Protein AF-A0A2X1NED6-F1 (afdb_monomer_lite)

Foldseek 3Di:
DWWWKFFADQVQLETETQEIEAEAAEDEQDQCNLAVQAPLAPPNHAWYWYQKYWYFQYWYWYPNVLKTKIFGGKTKIWHGFIQGHRSHGARAFTKMKIWGQWMAILNFTWGTWIWIWGHHNFKIWTPWTKTAGPFWIKIKIKIFTNPQFGKIKMKMKTAQAFQCSCVSLLDDDDPDGATWIKIKIKIFTDHAPDQTLLGIWIWMWIAHPVRDIDIDIDDSPDDDDPPPPPPPPDDDDDDDDDDDDDDDDDDDDDDDDDDDDDDDDDDDDSSRPSNPVVVCVRGHYHDDDDDDPDPDFPDPPPGSMGIDDDDD

Sequence (312 aa):
MVRTSGNWLRDGKTLILDDAAIAGLEYTLPKNWQQLWMETTPGWLNSLQLKRFSASRNLIIDIDPDFPWQLTALDGYGANLTLVTDHKWGVWSGSANLNAAAATFNRVDVRRPSLALTANSSTVNISELSAFTEKGILEATASVSQTPQRQTHISLNGRGVPVNILQQWGWPELPLTGDGNIQLTASGDIQANVPLKPTVSGQLHAVNAAKQQVTQTMNLASFPAVKLHRRSRCGKHQSRRVRLRRTRHSINRLQRNCQRIPLRLHHQPLLTFSLRTVLQTIYFHNIAQAQCPVLRLARTSHSNRVASTCCF

Structure (mmCIF, N/CA/C/O backbone):
data_AF-A0A2X1NED6-F1
#
_entry.id   AF-A0A2X1NED6-F1
#
loop_
_atom_site.group_PDB
_atom_site.id
_atom_site.type_symbol
_atom_site.label_atom_id
_atom_site.label_alt_id
_atom_site.label_comp_id
_atom_site.label_asym_id
_atom_site.label_entity_id
_atom_site.label_seq_id
_atom_site.pdbx_PDB_ins_code
_atom_site.Cartn_x
_atom_site.Cartn_y
_atom_site.Cartn_z
_atom_site.occupancy
_atom_site.B_iso_or_equiv
_atom_site.auth_seq_id
_atom_site.auth_comp_id
_atom_site.auth_asym_id
_atom_site.auth_atom_id
_atom_site.pdbx_PDB_model_num
ATOM 1 N N . MET A 1 1 ? -2.011 -13.098 -17.755 1.00 87.00 1 MET A N 1
ATOM 2 C CA . MET A 1 1 ? -1.406 -12.427 -18.935 1.00 87.00 1 MET A CA 1
ATOM 3 C C . MET A 1 1 ? -0.451 -11.318 -18.495 1.00 87.00 1 MET A C 1
ATOM 5 O O . MET A 1 1 ? -0.798 -10.523 -17.631 1.00 87.00 1 MET A O 1
ATOM 9 N N . VAL A 1 2 ? 0.719 -11.217 -19.130 1.00 92.31 2 VAL A N 1
ATOM 10 C CA . VAL A 1 2 ? 1.637 -10.066 -19.052 1.00 92.31 2 VAL A CA 1
ATOM 11 C C . VAL A 1 2 ? 1.976 -9.617 -20.471 1.00 92.31 2 VAL A C 1
ATOM 13 O O . VAL A 1 2 ? 2.336 -10.447 -21.302 1.00 92.31 2 VAL A O 1
ATOM 16 N N . ARG A 1 3 ? 1.899 -8.315 -20.755 1.00 93.12 3 ARG A N 1
ATOM 17 C CA . ARG A 1 3 ? 2.309 -7.707 -22.030 1.00 93.12 3 ARG A CA 1
ATOM 18 C C . ARG A 1 3 ? 3.219 -6.515 -21.753 1.00 93.12 3 ARG A C 1
ATOM 20 O O . ARG A 1 3 ? 2.892 -5.676 -20.921 1.00 93.12 3 ARG A O 1
ATOM 27 N N . THR A 1 4 ? 4.342 -6.421 -22.456 1.00 94.38 4 THR A N 1
ATOM 28 C CA . THR A 1 4 ? 5.262 -5.278 -22.353 1.00 94.38 4 THR A CA 1
ATOM 29 C C . THR A 1 4 ? 5.754 -4.845 -23.727 1.00 94.38 4 THR A C 1
ATOM 31 O O . THR A 1 4 ? 5.962 -5.670 -24.618 1.00 94.38 4 THR A O 1
ATOM 34 N N . SER A 1 5 ? 5.965 -3.542 -23.896 1.00 96.06 5 SER A N 1
ATOM 35 C CA . SER A 1 5 ? 6.667 -2.963 -25.044 1.00 96.06 5 SER A CA 1
ATOM 36 C C . SER A 1 5 ? 7.531 -1.794 -24.592 1.00 96.06 5 SER A C 1
ATOM 38 O O . SER A 1 5 ? 7.093 -0.991 -23.770 1.00 96.06 5 SER A O 1
ATOM 40 N N . GLY A 1 6 ? 8.746 -1.689 -25.116 1.00 96.31 6 GLY A N 1
ATOM 41 C CA . GLY A 1 6 ? 9.710 -0.688 -24.679 1.00 96.31 6 GLY A CA 1
ATOM 42 C C . GLY A 1 6 ? 11.033 -0.742 -25.425 1.00 96.31 6 GLY A C 1
ATOM 43 O O . GLY A 1 6 ? 11.151 -1.361 -26.483 1.00 96.31 6 GLY A O 1
ATOM 44 N N . ASN A 1 7 ? 12.049 -0.117 -24.839 1.00 96.06 7 ASN A N 1
ATOM 45 C CA . ASN A 1 7 ? 13.404 -0.034 -25.364 1.00 96.06 7 ASN A CA 1
ATOM 46 C C . ASN A 1 7 ? 14.433 -0.297 -24.253 1.00 96.06 7 ASN A C 1
ATOM 48 O O . ASN A 1 7 ? 14.278 0.164 -23.121 1.00 96.06 7 ASN A O 1
ATOM 52 N N . TRP A 1 8 ? 15.498 -1.024 -24.591 1.00 96.12 8 TRP A N 1
ATOM 53 C CA . TRP A 1 8 ? 16.649 -1.249 -23.721 1.00 96.12 8 TRP A 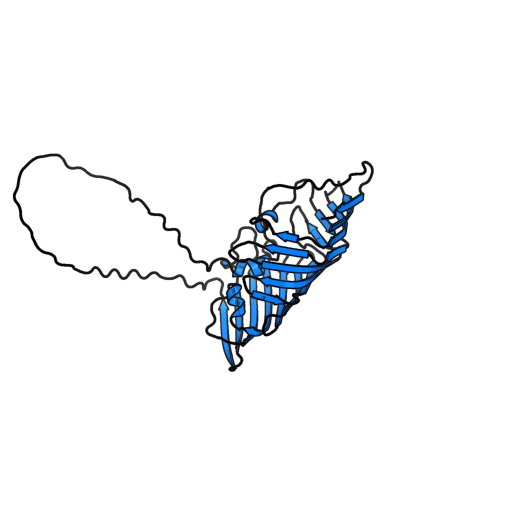CA 1
ATOM 54 C C . TRP A 1 8 ? 17.795 -0.296 -24.075 1.00 96.12 8 TRP A C 1
ATOM 56 O O . TRP A 1 8 ? 18.373 -0.384 -25.162 1.00 96.12 8 TRP A O 1
ATOM 66 N N . LEU A 1 9 ? 18.146 0.589 -23.141 1.00 95.12 9 LEU A N 1
ATOM 67 C CA . LEU A 1 9 ? 19.330 1.438 -23.223 1.00 95.12 9 LEU A CA 1
ATOM 68 C C . LEU A 1 9 ? 20.496 0.708 -22.549 1.00 95.12 9 LEU A C 1
ATOM 70 O O . LEU A 1 9 ? 20.514 0.518 -21.332 1.00 95.12 9 LEU A O 1
ATOM 74 N N . ARG A 1 10 ? 21.454 0.253 -23.364 1.00 91.94 10 ARG A N 1
ATOM 75 C CA . ARG A 1 10 ? 22.644 -0.488 -22.904 1.00 91.94 10 ARG A CA 1
ATOM 76 C C . ARG A 1 10 ? 23.522 0.417 -22.047 1.00 91.94 10 ARG A C 1
ATOM 78 O O . ARG A 1 10 ? 23.880 0.061 -20.926 1.00 91.94 10 ARG A O 1
ATOM 85 N N . ASP A 1 11 ? 23.790 1.604 -22.572 1.00 89.44 11 ASP A N 1
ATOM 86 C CA . ASP A 1 11 ? 24.476 2.682 -21.879 1.00 89.44 11 ASP A CA 1
ATOM 87 C C . ASP A 1 11 ? 23.541 3.234 -20.795 1.00 89.44 11 ASP A C 1
ATOM 89 O O . ASP A 1 11 ? 22.352 3.455 -21.030 1.00 89.44 11 ASP A O 1
ATOM 93 N N . GLY A 1 12 ? 24.044 3.349 -19.566 1.00 90.38 12 GLY A N 1
ATOM 94 C CA . GLY A 1 12 ? 23.223 3.654 -18.387 1.00 90.38 12 GLY A CA 1
ATOM 95 C C . GLY A 1 12 ? 22.376 2.489 -17.846 1.00 90.38 12 GLY A C 1
ATOM 96 O O . GLY A 1 12 ? 21.895 2.602 -16.720 1.00 90.38 12 GLY A O 1
ATOM 97 N N . LYS A 1 13 ? 22.260 1.360 -18.571 1.00 96.25 13 LYS A N 1
ATOM 98 C CA . LYS A 1 13 ? 21.533 0.134 -18.170 1.00 96.25 13 LYS A CA 1
ATOM 99 C C . LYS A 1 13 ? 20.064 0.388 -17.786 1.00 96.25 13 LYS A C 1
ATOM 101 O O . LYS A 1 13 ? 19.605 -0.030 -16.715 1.00 96.25 13 LYS A O 1
ATOM 106 N N . THR A 1 14 ? 19.330 1.066 -18.664 1.00 97.25 14 THR A N 1
ATOM 107 C CA . THR A 1 14 ? 17.957 1.525 -18.401 1.00 97.25 14 THR A CA 1
ATOM 108 C C . THR A 1 14 ? 16.938 0.807 -19.281 1.00 97.25 14 THR A C 1
ATOM 110 O O . THR A 1 14 ? 17.017 0.850 -20.510 1.00 97.25 14 THR A O 1
ATOM 113 N N . LEU A 1 15 ? 15.930 0.193 -18.656 1.00 97.69 15 LEU A N 1
ATOM 114 C CA . LEU A 1 15 ? 14.761 -0.353 -19.346 1.00 97.69 15 LEU A CA 1
ATOM 115 C C . LEU A 1 15 ? 13.639 0.689 -19.339 1.00 97.69 15 LEU A C 1
ATOM 117 O O . LEU A 1 15 ? 13.090 0.999 -18.284 1.00 97.69 15 LEU A O 1
ATOM 121 N N . ILE A 1 16 ? 13.284 1.210 -20.514 1.00 97.75 16 ILE A N 1
ATOM 122 C CA . ILE A 1 16 ? 12.155 2.134 -20.678 1.00 97.75 16 ILE A CA 1
ATOM 123 C C . ILE A 1 16 ? 11.009 1.369 -21.330 1.00 97.75 16 ILE A C 1
ATOM 125 O O . ILE A 1 16 ? 11.056 1.073 -22.521 1.00 97.75 16 ILE A O 1
ATOM 129 N N . LEU A 1 17 ? 9.977 1.043 -20.559 1.00 98.00 17 LEU A N 1
ATOM 130 C CA . LEU A 1 17 ? 8.736 0.470 -21.063 1.00 98.00 17 LEU A CA 1
ATOM 131 C C . LEU A 1 17 ? 7.799 1.600 -21.499 1.00 98.00 17 LEU A C 1
ATOM 133 O O . LEU A 1 17 ? 7.352 2.414 -20.691 1.00 98.00 17 LEU A O 1
ATOM 137 N N . ASP A 1 18 ? 7.492 1.640 -22.792 1.00 97.62 18 ASP A N 1
ATOM 138 C CA . ASP A 1 18 ? 6.439 2.490 -23.348 1.00 97.62 18 ASP A CA 1
ATOM 139 C C . ASP A 1 18 ? 5.055 2.033 -22.852 1.00 97.62 18 ASP A C 1
ATOM 141 O O . ASP A 1 18 ? 4.166 2.854 -22.636 1.00 97.62 18 ASP A O 1
ATOM 145 N N . ASP A 1 19 ? 4.898 0.726 -22.616 1.00 96.19 19 ASP A N 1
ATOM 146 C CA . ASP A 1 19 ? 3.699 0.120 -22.045 1.00 96.19 19 ASP A CA 1
ATOM 147 C C . ASP A 1 19 ? 4.041 -1.149 -21.246 1.00 96.19 19 ASP A C 1
ATOM 149 O O . ASP A 1 19 ? 4.828 -1.991 -21.697 1.00 96.19 19 ASP A O 1
ATOM 153 N N . ALA A 1 20 ? 3.419 -1.302 -20.079 1.00 97.06 20 ALA A N 1
ATOM 154 C CA . ALA A 1 20 ? 3.415 -2.528 -19.292 1.00 97.06 20 ALA A CA 1
ATOM 155 C C . ALA A 1 20 ? 1.990 -2.835 -18.807 1.00 97.06 20 ALA A C 1
ATOM 157 O O . ALA A 1 20 ? 1.354 -1.998 -18.165 1.00 97.06 20 ALA A O 1
ATOM 158 N N . ALA A 1 21 ? 1.498 -4.038 -19.096 1.00 96.56 21 ALA A N 1
ATOM 159 C CA . ALA A 1 21 ? 0.163 -4.496 -18.732 1.00 96.56 21 ALA A CA 1
ATOM 160 C C . ALA A 1 21 ? 0.218 -5.870 -18.050 1.00 96.56 21 ALA A C 1
ATOM 162 O O . ALA A 1 21 ? 0.805 -6.811 -18.590 1.00 96.56 21 ALA A O 1
ATOM 163 N N . ILE A 1 22 ? -0.414 -5.990 -16.882 1.00 95.19 22 ILE A N 1
ATOM 164 C CA . ILE A 1 22 ? -0.524 -7.231 -16.101 1.00 95.19 22 ILE A CA 1
ATOM 165 C C . ILE A 1 22 ? -2.008 -7.491 -15.830 1.00 95.19 22 ILE A C 1
ATOM 167 O O . ILE A 1 22 ? -2.654 -6.720 -15.121 1.00 95.19 22 ILE A O 1
ATOM 171 N N . ALA A 1 23 ? -2.562 -8.553 -16.410 1.00 95.81 23 ALA A N 1
ATOM 172 C CA . ALA A 1 23 ? -3.984 -8.868 -16.309 1.00 95.81 23 ALA A CA 1
ATOM 173 C C . ALA A 1 23 ? -4.203 -10.335 -15.934 1.00 95.81 23 ALA A C 1
ATOM 175 O O . ALA A 1 23 ? -3.657 -11.222 -16.598 1.00 95.81 23 ALA A O 1
ATOM 176 N N . GLY A 1 24 ? -5.000 -10.594 -14.895 1.00 94.81 24 GLY A N 1
ATOM 177 C CA . GLY A 1 24 ? -5.225 -11.949 -14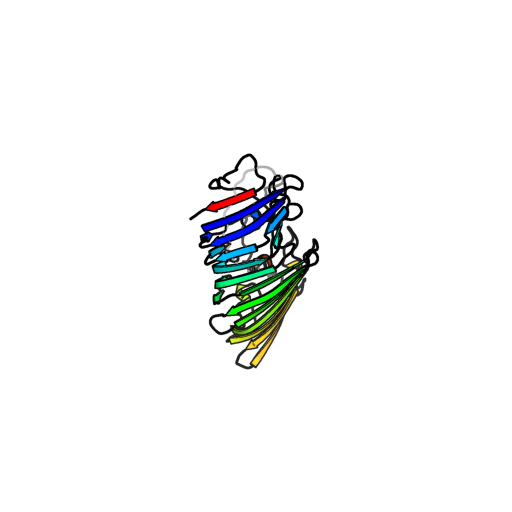.381 1.00 94.81 24 GLY A CA 1
ATOM 178 C C . GLY A 1 24 ? -3.925 -12.631 -13.939 1.00 94.81 24 GLY A C 1
ATOM 179 O O . GLY A 1 24 ? -3.652 -13.762 -14.331 1.00 94.81 24 GLY A O 1
ATOM 180 N N . LEU A 1 25 ? -3.063 -11.911 -13.218 1.00 94.88 25 LEU A N 1
ATOM 181 C CA . LEU A 1 25 ? -1.981 -12.511 -12.441 1.00 94.88 25 LEU A CA 1
ATOM 182 C C . LEU A 1 25 ? -2.549 -12.961 -11.094 1.00 94.88 25 LEU A C 1
ATOM 184 O O . LEU A 1 25 ? -3.045 -12.128 -10.338 1.00 94.88 25 LEU A O 1
ATOM 188 N N . GLU A 1 26 ? -2.408 -14.243 -10.775 1.00 96.12 26 GLU A N 1
ATOM 189 C CA . GLU A 1 26 ? -2.550 -14.756 -9.412 1.00 96.12 26 GLU A CA 1
ATOM 190 C C . GLU A 1 26 ? -1.145 -14.988 -8.847 1.00 96.12 26 GLU A C 1
ATOM 192 O O . GLU A 1 26 ? -0.345 -15.714 -9.441 1.00 96.12 26 GLU A O 1
ATOM 197 N N . TYR A 1 27 ? -0.800 -14.316 -7.747 1.00 94.12 27 TYR A N 1
ATOM 198 C CA . TYR A 1 27 ? 0.549 -14.356 -7.189 1.00 94.12 27 TYR A CA 1
ATOM 199 C C . TYR A 1 27 ? 0.557 -14.307 -5.661 1.00 94.12 27 TYR A C 1
ATOM 201 O O . TYR A 1 27 ? 0.371 -13.259 -5.038 1.00 94.12 27 TYR A O 1
ATOM 209 N N . THR A 1 28 ? 0.851 -15.458 -5.061 1.00 95.50 28 THR A N 1
ATOM 210 C CA . THR A 1 28 ? 1.297 -15.531 -3.670 1.00 95.50 28 THR A CA 1
ATOM 211 C C . THR A 1 28 ? 2.749 -15.079 -3.603 1.00 95.50 28 THR A C 1
ATOM 213 O O . THR A 1 28 ? 3.632 -15.687 -4.213 1.00 95.50 28 THR A O 1
ATOM 216 N N . LEU A 1 29 ? 2.998 -14.009 -2.857 1.00 93.75 29 LEU A N 1
ATOM 217 C CA . LEU A 1 29 ? 4.329 -13.483 -2.609 1.00 93.75 29 LEU A CA 1
ATOM 218 C C . LEU A 1 29 ? 5.174 -14.539 -1.870 1.00 93.75 29 LEU A C 1
ATOM 220 O O . LEU A 1 29 ? 4.688 -15.166 -0.923 1.00 93.75 29 LEU A O 1
ATOM 224 N N . PRO A 1 30 ? 6.444 -14.758 -2.259 1.00 91.12 30 PRO A N 1
ATOM 225 C CA . PRO A 1 30 ? 7.325 -15.642 -1.505 1.00 91.12 30 PRO A CA 1
ATOM 226 C C . PRO A 1 30 ? 7.527 -15.084 -0.092 1.00 91.12 30 PRO A C 1
ATOM 228 O O . PRO A 1 30 ? 7.554 -13.872 0.104 1.00 91.12 30 PRO A O 1
ATOM 231 N N . LYS A 1 31 ? 7.735 -15.953 0.906 1.00 88.31 31 LYS A N 1
ATOM 232 C CA . LYS A 1 31 ? 7.882 -15.541 2.319 1.00 88.31 31 LYS A CA 1
ATOM 233 C C . LYS A 1 31 ? 8.973 -14.480 2.551 1.00 88.31 31 LYS A C 1
ATOM 235 O O . LYS A 1 31 ? 8.926 -13.748 3.532 1.00 88.31 31 LYS A O 1
ATOM 240 N N . ASN A 1 32 ? 9.957 -14.395 1.659 1.00 85.81 32 ASN A N 1
ATOM 241 C CA . ASN A 1 32 ? 11.018 -13.400 1.687 1.00 85.81 32 ASN A CA 1
ATOM 242 C C . ASN A 1 32 ? 10.812 -12.257 0.667 1.00 85.81 32 ASN A C 1
ATOM 244 O O . ASN A 1 32 ? 11.783 -11.617 0.290 1.00 85.81 32 ASN A O 1
ATOM 248 N N . TRP A 1 33 ? 9.594 -11.949 0.206 1.00 83.69 33 TRP A N 1
ATOM 249 C CA . TRP A 1 33 ? 9.374 -10.872 -0.777 1.00 83.69 33 TRP A CA 1
ATOM 250 C C . TRP A 1 33 ? 9.838 -9.499 -0.267 1.00 83.69 33 TRP A C 1
ATOM 252 O O . TRP A 1 33 ? 10.465 -8.758 -1.019 1.00 83.69 33 TRP A O 1
ATOM 262 N N . GLN A 1 34 ? 9.619 -9.206 1.022 1.00 78.50 34 GLN A N 1
ATOM 263 C CA . GLN A 1 34 ? 10.148 -8.013 1.696 1.00 78.50 34 GLN A CA 1
ATOM 264 C C . GLN A 1 34 ? 11.683 -7.993 1.596 1.00 78.50 34 GLN A C 1
ATOM 266 O O . GLN A 1 34 ? 12.297 -6.960 1.340 1.00 78.50 34 GLN A O 1
ATOM 271 N N . GLN A 1 35 ? 12.339 -9.152 1.716 1.00 79.81 35 GLN A N 1
ATOM 272 C CA . GLN A 1 35 ? 13.761 -9.251 1.406 1.00 79.81 35 GLN A CA 1
ATOM 273 C C . GLN A 1 35 ? 14.033 -8.970 -0.086 1.00 79.81 35 GLN A C 1
ATOM 275 O O . GLN A 1 35 ? 14.797 -8.055 -0.378 1.00 79.81 35 GLN A O 1
ATOM 280 N N . LEU A 1 36 ? 13.372 -9.634 -1.034 1.00 81.75 36 LEU A N 1
ATOM 281 C CA . LEU A 1 36 ? 13.670 -9.521 -2.477 1.00 81.75 36 LEU A CA 1
ATOM 282 C C . LEU A 1 36 ? 13.638 -8.084 -3.068 1.00 81.75 36 LEU A C 1
ATOM 284 O O . LEU A 1 36 ? 14.049 -7.871 -4.209 1.00 81.75 36 LEU A O 1
ATOM 288 N N . TRP A 1 37 ? 13.169 -7.078 -2.317 1.00 77.00 37 TRP A N 1
ATOM 289 C CA . TRP A 1 37 ? 13.152 -5.671 -2.727 1.00 77.00 37 TRP A CA 1
ATOM 290 C C . TRP A 1 37 ? 14.410 -4.831 -2.335 1.00 77.00 37 TRP A C 1
ATOM 292 O O . TRP A 1 37 ? 14.503 -3.724 -2.859 1.00 77.00 37 TRP A O 1
ATOM 302 N N . MET A 1 38 ? 15.405 -5.285 -1.524 1.00 75.69 38 MET A N 1
ATOM 303 C CA . MET A 1 38 ? 16.813 -4.728 -1.538 1.00 75.69 38 MET A CA 1
ATOM 304 C C . MET A 1 38 ? 17.791 -5.715 -2.141 1.00 75.69 38 MET A C 1
ATOM 306 O O . MET A 1 38 ? 18.959 -5.831 -1.755 1.00 75.69 38 MET A O 1
ATOM 310 N N . GLU A 1 39 ? 17.343 -6.344 -3.197 1.00 82.94 39 GLU A N 1
ATOM 311 C CA . GLU A 1 39 ? 18.235 -6.438 -4.309 1.00 82.94 39 GLU A CA 1
ATOM 312 C C . GLU A 1 39 ? 18.448 -4.995 -4.774 1.00 82.94 39 GLU A C 1
ATOM 314 O O . GLU A 1 39 ? 17.558 -4.360 -5.342 1.00 82.94 39 GLU A O 1
ATOM 319 N N . THR A 1 40 ? 19.664 -4.488 -4.547 1.00 89.19 40 THR A N 1
ATOM 320 C CA . THR A 1 40 ? 20.318 -3.744 -5.621 1.00 89.19 40 THR A CA 1
ATOM 321 C C . THR A 1 40 ? 20.119 -4.582 -6.878 1.00 89.19 40 THR A C 1
ATOM 323 O O . THR A 1 40 ? 20.612 -5.714 -6.933 1.00 89.19 40 THR A O 1
ATOM 326 N N . THR A 1 41 ? 19.314 -4.096 -7.820 1.00 90.69 41 THR A N 1
ATOM 327 C CA . THR A 1 41 ? 18.877 -4.865 -8.981 1.00 90.69 41 THR A CA 1
ATOM 328 C C . THR A 1 41 ? 20.084 -5.473 -9.684 1.00 90.69 41 THR A C 1
ATOM 330 O O . THR A 1 41 ? 21.138 -4.824 -9.736 1.00 90.69 41 THR A O 1
ATOM 333 N N . PRO A 1 42 ? 19.965 -6.712 -10.209 1.00 92.06 42 PRO A N 1
ATOM 334 C CA . PRO A 1 42 ? 21.090 -7.436 -10.790 1.00 92.06 42 PRO A CA 1
ATOM 335 C C . PRO A 1 42 ? 21.909 -6.546 -11.720 1.00 92.06 42 PRO A C 1
ATOM 337 O O . PRO A 1 42 ? 21.329 -5.750 -12.451 1.00 92.06 42 PRO A O 1
ATOM 340 N N . GLY A 1 43 ? 23.238 -6.690 -11.732 1.00 92.12 43 GLY A N 1
ATOM 341 C CA . GLY A 1 43 ? 24.171 -5.731 -12.349 1.00 92.12 43 GLY A CA 1
ATOM 342 C C . GLY A 1 43 ? 23.982 -5.411 -13.845 1.00 92.12 43 GLY A C 1
ATOM 343 O O . GLY A 1 43 ? 24.730 -4.590 -14.379 1.00 92.12 43 GLY A O 1
ATOM 344 N N . TRP A 1 44 ? 23.007 -6.027 -14.521 1.00 92.62 44 TRP A N 1
ATOM 345 C CA . TRP A 1 44 ? 22.525 -5.655 -15.850 1.00 92.62 44 TRP A CA 1
ATOM 346 C C . TRP A 1 44 ? 21.450 -4.552 -15.854 1.00 92.62 44 TRP A C 1
ATOM 348 O O . TRP A 1 44 ? 21.352 -3.891 -16.876 1.00 92.62 44 TRP A O 1
ATOM 358 N N . LEU A 1 45 ? 20.698 -4.317 -14.768 1.00 95.38 45 LEU A N 1
ATOM 359 C CA . LEU A 1 45 ? 19.621 -3.319 -14.640 1.00 95.38 45 LEU A CA 1
ATOM 360 C C . LEU A 1 45 ? 19.990 -2.243 -13.614 1.00 95.38 45 LEU A C 1
ATOM 362 O O . LEU A 1 45 ? 20.117 -2.562 -12.436 1.00 95.38 45 LEU A O 1
ATOM 366 N N . ASN A 1 46 ? 20.092 -0.985 -14.042 1.00 96.25 46 ASN A N 1
ATOM 367 C CA . ASN A 1 46 ? 20.327 0.174 -13.171 1.00 96.25 46 ASN A CA 1
ATOM 368 C C . ASN A 1 46 ? 19.066 1.035 -12.977 1.00 96.25 46 ASN A C 1
ATOM 370 O O . ASN A 1 46 ? 18.850 1.565 -11.889 1.00 96.25 46 ASN A O 1
ATOM 374 N N . SER A 1 47 ? 18.224 1.164 -14.011 1.00 97.00 47 SER A N 1
ATOM 375 C CA . SER A 1 47 ? 16.962 1.909 -13.927 1.00 97.00 47 SER A CA 1
ATOM 376 C C . SER A 1 47 ? 15.833 1.271 -14.744 1.00 97.00 47 SER A C 1
ATOM 378 O O . SER A 1 47 ? 16.065 0.620 -15.765 1.00 97.00 47 SER A O 1
ATOM 380 N N . LEU A 1 48 ? 14.598 1.460 -14.277 1.00 97.31 48 LEU A N 1
ATOM 381 C CA . LEU A 1 48 ? 13.364 0.962 -14.880 1.00 97.31 48 LEU A CA 1
ATOM 382 C C . LEU A 1 48 ? 12.325 2.083 -14.887 1.00 97.31 48 LEU A C 1
ATOM 384 O O . LEU A 1 48 ? 11.948 2.584 -13.827 1.00 97.31 48 LEU A O 1
ATOM 388 N N . GLN A 1 49 ? 11.847 2.439 -16.076 1.00 98.12 49 GLN A N 1
ATOM 389 C CA . GLN A 1 49 ? 10.866 3.500 -16.305 1.00 98.12 49 GLN A CA 1
ATOM 390 C C . GLN A 1 49 ? 9.668 2.943 -17.080 1.00 98.12 49 GLN A C 1
ATOM 392 O O . GLN A 1 49 ? 9.850 2.193 -18.037 1.00 98.12 49 GLN A O 1
ATOM 397 N N . LEU A 1 50 ? 8.448 3.294 -16.679 1.00 98.00 50 LEU A N 1
ATOM 398 C CA . LEU A 1 50 ? 7.192 2.885 -17.308 1.00 98.00 50 LEU A CA 1
ATOM 399 C C . LEU A 1 50 ? 6.407 4.145 -17.693 1.00 98.00 50 LEU A C 1
ATOM 401 O O . LEU A 1 50 ? 5.868 4.830 -16.823 1.00 98.00 50 LEU A O 1
ATOM 405 N N . LYS A 1 51 ? 6.301 4.448 -18.992 1.00 98.31 51 LYS A N 1
ATOM 406 C CA . LYS A 1 51 ? 5.481 5.576 -19.478 1.00 98.31 51 LYS A CA 1
ATOM 407 C C . LYS A 1 51 ? 4.002 5.341 -19.187 1.00 98.31 51 LYS A C 1
ATOM 409 O O . LYS A 1 51 ? 3.331 6.244 -18.692 1.00 98.31 51 LYS A O 1
ATOM 414 N N . ARG A 1 52 ? 3.526 4.115 -19.432 1.00 98.38 52 ARG A N 1
ATOM 415 C CA . ARG A 1 52 ? 2.186 3.645 -19.070 1.00 98.38 52 ARG A CA 1
ATOM 416 C C . ARG A 1 52 ? 2.253 2.277 -18.395 1.00 98.38 52 ARG A C 1
ATOM 418 O O . ARG A 1 52 ? 2.821 1.332 -18.941 1.00 98.38 52 ARG A O 1
ATOM 425 N N . PHE A 1 53 ? 1.632 2.177 -17.228 1.00 98.00 53 PHE A N 1
ATOM 426 C CA . PHE A 1 53 ? 1.376 0.938 -16.503 1.00 98.00 53 PHE A CA 1
ATOM 427 C C . PHE A 1 53 ? -0.128 0.659 -16.470 1.00 98.00 53 PHE A C 1
ATOM 429 O O . PHE A 1 53 ? -0.932 1.582 -16.339 1.00 98.00 53 PHE A O 1
ATOM 436 N N . SER A 1 54 ? -0.504 -0.613 -16.548 1.00 98.00 54 SER A N 1
ATOM 437 C CA . SER A 1 54 ? -1.864 -1.079 -16.296 1.00 98.00 54 SER A CA 1
ATOM 438 C C . SER A 1 54 ? -1.860 -2.420 -15.563 1.00 98.00 54 SER A C 1
ATOM 440 O O . SER A 1 54 ? -1.099 -3.333 -15.888 1.00 98.00 54 SER A O 1
ATOM 442 N N . ALA A 1 55 ? -2.742 -2.533 -14.582 1.00 97.38 55 ALA A N 1
ATOM 443 C CA . ALA A 1 55 ? -3.076 -3.756 -13.877 1.00 97.38 55 ALA A CA 1
ATOM 444 C C . ALA A 1 55 ? -4.573 -4.026 -14.081 1.00 97.38 55 ALA A C 1
ATOM 446 O O . ALA A 1 55 ? -5.364 -3.085 -14.024 1.00 97.38 55 ALA A O 1
ATOM 447 N N . SER A 1 56 ? -4.986 -5.277 -14.300 1.00 97.94 56 SER A N 1
ATOM 448 C CA . SER A 1 56 ? -6.404 -5.631 -14.198 1.00 97.94 56 SER A CA 1
ATOM 449 C C . SER A 1 56 ? -6.680 -6.998 -13.576 1.00 97.94 56 SER A C 1
ATOM 451 O O . SER A 1 56 ? -6.050 -7.993 -13.933 1.00 97.94 56 SER A O 1
ATOM 453 N N . ARG A 1 57 ? -7.670 -7.049 -12.675 1.00 97.44 57 ARG A N 1
ATOM 454 C CA . ARG A 1 57 ? -8.223 -8.275 -12.069 1.00 97.44 57 ARG A CA 1
ATOM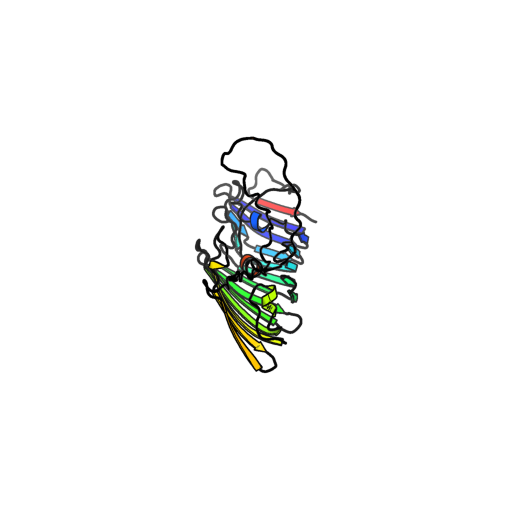 455 C C . ARG A 1 57 ? -7.167 -9.224 -11.487 1.00 97.44 57 ARG A C 1
ATOM 457 O O . ARG A 1 57 ? -7.297 -10.438 -11.601 1.00 97.44 57 ARG A O 1
ATOM 464 N N . ASN A 1 58 ? -6.116 -8.683 -10.878 1.00 97.31 58 ASN A N 1
ATOM 465 C CA . ASN A 1 58 ? -5.046 -9.494 -10.300 1.00 97.31 58 ASN A CA 1
ATOM 466 C C . ASN A 1 58 ? -5.395 -9.951 -8.873 1.00 97.31 58 ASN A C 1
ATOM 468 O O . ASN A 1 58 ? -6.162 -9.291 -8.171 1.00 97.31 58 ASN A O 1
ATOM 472 N N . LEU A 1 59 ? -4.813 -11.058 -8.429 1.00 97.75 59 LEU A N 1
ATOM 473 C CA . LEU A 1 59 ? -4.862 -11.544 -7.054 1.00 97.75 59 LEU A CA 1
ATOM 474 C C . LEU A 1 59 ? -3.436 -11.528 -6.502 1.00 97.75 59 LEU A C 1
ATOM 476 O O . LEU A 1 59 ? -2.568 -12.218 -7.029 1.00 97.75 59 LEU A O 1
ATOM 480 N N . ILE A 1 60 ? -3.190 -10.736 -5.458 1.00 97.12 60 ILE A N 1
ATOM 481 C CA . ILE A 1 60 ? -1.889 -10.687 -4.774 1.00 97.12 60 ILE A CA 1
ATOM 482 C C . ILE A 1 60 ? -2.103 -11.064 -3.312 1.00 97.12 60 ILE A C 1
ATOM 484 O O . ILE A 1 60 ? -2.994 -10.509 -2.668 1.00 97.12 60 ILE A O 1
ATOM 488 N N . ILE A 1 61 ? -1.305 -12.003 -2.804 1.00 96.81 61 ILE A N 1
ATOM 489 C CA . ILE A 1 61 ? -1.421 -12.543 -1.443 1.00 96.81 61 ILE A CA 1
ATOM 490 C C . ILE A 1 61 ? -0.059 -12.477 -0.754 1.00 96.81 61 ILE A C 1
ATOM 492 O O . ILE A 1 61 ? 0.921 -12.995 -1.284 1.00 96.81 61 ILE A O 1
ATOM 496 N N . ASP A 1 62 ? -0.005 -11.905 0.444 1.00 94.81 62 ASP A N 1
ATOM 497 C CA . ASP A 1 62 ? 1.107 -12.041 1.381 1.00 94.81 62 ASP A CA 1
ATOM 498 C C . ASP A 1 62 ? 0.764 -13.063 2.467 1.00 94.81 62 ASP A C 1
ATOM 500 O O . ASP A 1 62 ? -0.323 -13.056 3.050 1.00 94.81 62 ASP A O 1
ATOM 504 N N . ILE A 1 63 ? 1.726 -13.940 2.734 1.00 91.00 63 ILE A N 1
ATOM 505 C CA . ILE A 1 63 ? 1.630 -15.064 3.668 1.00 91.00 63 ILE A CA 1
ATOM 506 C C . ILE A 1 63 ? 2.554 -14.893 4.883 1.00 91.00 63 ILE A C 1
ATOM 508 O O . ILE A 1 63 ? 2.804 -15.860 5.607 1.00 91.00 63 ILE A O 1
ATOM 512 N N . ASP A 1 64 ? 3.074 -13.682 5.116 1.00 90.00 64 ASP A N 1
ATOM 513 C CA . ASP A 1 64 ? 3.705 -13.309 6.384 1.00 90.00 64 ASP A CA 1
ATOM 514 C C . ASP A 1 64 ? 2.721 -13.565 7.552 1.00 90.00 64 ASP A C 1
ATOM 516 O O . ASP A 1 64 ? 1.655 -12.949 7.606 1.00 90.00 64 ASP A O 1
ATOM 520 N N . PRO A 1 65 ? 3.015 -14.486 8.491 1.00 89.44 65 PRO A N 1
ATOM 521 C CA . PRO A 1 65 ? 2.081 -14.838 9.559 1.00 89.44 65 PRO A CA 1
ATOM 522 C C . PRO A 1 65 ? 1.876 -13.716 10.588 1.00 89.44 65 PRO A C 1
ATOM 524 O O . PRO A 1 65 ? 0.861 -13.737 11.292 1.00 89.44 65 PRO A O 1
ATOM 527 N N . ASP A 1 66 ? 2.802 -12.754 10.682 1.00 87.62 66 ASP A N 1
ATOM 528 C CA . ASP A 1 66 ? 2.702 -11.632 11.621 1.00 87.62 66 ASP A CA 1
ATOM 529 C C . ASP A 1 66 ? 1.771 -10.523 11.089 1.00 87.62 66 ASP A C 1
ATOM 531 O O . ASP A 1 66 ? 1.137 -9.814 11.879 1.00 87.62 66 ASP A O 1
ATOM 535 N N . PHE A 1 67 ? 1.643 -10.400 9.761 1.00 89.19 67 PHE A N 1
ATOM 536 C CA . PHE A 1 67 ? 0.674 -9.531 9.087 1.00 89.19 67 PHE A CA 1
ATOM 537 C C . PHE A 1 67 ? 0.337 -10.065 7.675 1.00 89.19 67 PHE A C 1
ATOM 539 O O . PHE A 1 67 ? 0.902 -9.598 6.685 1.00 89.19 67 PHE A O 1
ATOM 546 N N . PRO A 1 68 ? -0.592 -11.028 7.546 1.00 93.19 68 PRO A N 1
ATOM 547 C CA . PRO A 1 68 ? -1.014 -11.522 6.240 1.00 93.19 68 PRO A CA 1
ATOM 548 C C . PRO A 1 68 ? -1.948 -10.511 5.571 1.00 93.19 68 PRO A C 1
ATOM 550 O O . PRO A 1 68 ? -2.774 -9.881 6.244 1.00 93.19 68 PRO A O 1
ATOM 553 N N . TRP A 1 69 ? -1.869 -10.373 4.249 1.00 96.50 69 TRP A N 1
ATOM 554 C CA . TRP A 1 69 ? -2.796 -9.530 3.491 1.00 96.50 69 TRP A CA 1
ATOM 555 C C . TRP A 1 69 ? -3.106 -10.091 2.104 1.00 96.50 69 TRP A C 1
ATOM 557 O O . TRP A 1 69 ? -2.356 -10.885 1.550 1.00 96.50 69 TRP A O 1
ATOM 567 N N . GLN A 1 70 ? -4.235 -9.677 1.536 1.00 97.75 70 GLN A N 1
ATOM 568 C CA . GLN A 1 70 ? -4.674 -10.086 0.204 1.00 97.75 70 GLN A CA 1
ATOM 569 C C . GLN A 1 70 ? -5.346 -8.916 -0.517 1.00 97.75 70 GLN A C 1
ATOM 571 O O . GLN A 1 70 ? -6.153 -8.210 0.081 1.00 97.75 70 GLN A O 1
ATOM 576 N N . LEU A 1 71 ? -5.056 -8.747 -1.808 1.00 98.19 71 LEU A N 1
ATOM 577 C CA . LEU A 1 71 ? -5.740 -7.837 -2.730 1.00 98.19 71 LEU A CA 1
ATOM 578 C C . LEU A 1 71 ? -6.434 -8.675 -3.811 1.00 98.19 71 LEU A C 1
ATOM 580 O O . LEU A 1 71 ? -5.762 -9.363 -4.578 1.00 98.19 71 LEU A O 1
ATOM 584 N N . THR A 1 72 ? -7.767 -8.622 -3.875 1.00 98.31 72 THR A N 1
ATOM 585 C CA . THR A 1 72 ? -8.590 -9.465 -4.759 1.00 98.31 72 THR A CA 1
ATOM 586 C C . THR A 1 72 ? -9.207 -8.645 -5.889 1.00 98.31 72 THR A C 1
ATOM 588 O O . THR A 1 72 ? -9.932 -7.679 -5.639 1.00 98.31 72 THR A O 1
ATOM 591 N N . ALA A 1 73 ? -8.953 -9.064 -7.133 1.00 98.12 73 ALA A N 1
ATOM 592 C CA . ALA A 1 73 ? -9.277 -8.318 -8.349 1.00 98.12 73 ALA A CA 1
ATOM 593 C C . ALA A 1 73 ? -8.707 -6.886 -8.316 1.00 98.12 73 ALA A C 1
ATOM 595 O O . ALA A 1 73 ? -9.434 -5.906 -8.434 1.00 98.12 73 ALA A O 1
ATOM 596 N N . LEU A 1 74 ? -7.390 -6.796 -8.120 1.00 98.31 74 LEU A N 1
ATOM 597 C CA . LEU A 1 74 ? -6.598 -5.574 -8.180 1.00 98.31 74 LEU A CA 1
ATOM 598 C C . LEU A 1 74 ? -6.459 -5.090 -9.633 1.00 98.31 74 LEU A C 1
ATOM 600 O O . LEU A 1 74 ? -5.728 -5.677 -10.443 1.00 98.31 74 LEU A O 1
ATOM 604 N N . ASP A 1 75 ? -7.155 -3.999 -9.925 1.00 98.31 75 ASP A N 1
ATOM 605 C CA . ASP A 1 75 ? -7.005 -3.152 -11.100 1.00 98.31 75 ASP A CA 1
ATOM 606 C C . ASP A 1 75 ? -6.092 -1.948 -10.782 1.00 98.31 75 ASP A C 1
ATOM 608 O O . ASP A 1 75 ? -5.895 -1.558 -9.627 1.00 98.31 75 ASP A O 1
ATOM 612 N N . GLY A 1 76 ? -5.519 -1.322 -11.808 1.00 97.44 76 GLY A N 1
ATOM 613 C CA . GLY A 1 76 ? -4.683 -0.142 -11.618 1.00 97.44 76 GLY A CA 1
ATOM 614 C C . GLY A 1 76 ? -4.169 0.489 -12.905 1.00 97.44 76 GLY A C 1
ATOM 615 O O . GLY A 1 76 ? -4.127 -0.134 -13.964 1.00 97.44 76 GLY A O 1
ATOM 616 N N . TYR A 1 77 ? -3.743 1.740 -12.796 1.00 98.31 77 TYR A N 1
ATOM 617 C CA . TYR A 1 77 ? -3.152 2.530 -13.870 1.00 98.31 77 TYR A CA 1
ATOM 618 C C . TYR A 1 77 ? -1.972 3.332 -13.324 1.00 98.31 77 TYR A C 1
ATOM 620 O O . TYR A 1 77 ? -2.030 3.820 -12.198 1.00 98.31 77 TYR A O 1
ATOM 628 N N . GLY A 1 78 ? -0.919 3.511 -14.119 1.00 98.06 78 GLY A N 1
ATOM 629 C CA . GLY A 1 78 ? 0.201 4.376 -13.758 1.00 98.06 78 GLY A CA 1
ATOM 630 C C . GLY A 1 78 ? 0.801 5.105 -14.952 1.00 98.06 78 GLY A C 1
ATOM 631 O O . GLY A 1 78 ? 0.761 4.606 -16.077 1.00 98.06 78 GLY A O 1
ATOM 632 N N . ALA A 1 79 ? 1.365 6.283 -14.699 1.00 98.50 79 ALA A N 1
ATOM 633 C CA . ALA A 1 79 ? 1.952 7.151 -15.712 1.00 98.50 79 ALA A CA 1
ATOM 634 C C . ALA A 1 79 ? 3.340 7.648 -15.287 1.00 98.50 79 ALA A C 1
ATOM 636 O O . ALA A 1 79 ? 3.527 8.115 -14.162 1.00 98.50 79 ALA A O 1
ATOM 637 N N . ASN A 1 80 ? 4.303 7.580 -16.212 1.00 98.25 80 ASN A N 1
ATOM 638 C CA . ASN A 1 80 ? 5.679 8.076 -16.054 1.00 98.25 80 ASN A CA 1
ATOM 639 C C . ASN A 1 80 ? 6.375 7.608 -14.755 1.00 98.25 80 ASN A C 1
ATOM 641 O O . ASN A 1 80 ? 7.096 8.365 -14.096 1.00 98.25 80 ASN A O 1
ATOM 645 N N . LEU A 1 81 ? 6.132 6.348 -14.383 1.00 98.06 81 LEU A N 1
ATOM 646 C CA . LEU A 1 81 ? 6.653 5.728 -13.170 1.00 98.06 81 LEU A CA 1
ATOM 647 C C . LEU A 1 81 ? 8.130 5.369 -13.337 1.00 98.06 81 LEU A C 1
ATOM 649 O O . LEU A 1 81 ? 8.466 4.551 -14.192 1.00 98.06 81 LEU A O 1
ATOM 653 N N . THR A 1 82 ? 9.003 5.893 -12.478 1.00 97.69 82 THR A N 1
ATOM 654 C CA . THR A 1 82 ? 10.368 5.358 -12.329 1.00 97.69 82 THR A CA 1
ATOM 655 C C . THR A 1 82 ? 10.372 4.402 -11.146 1.00 97.69 82 THR A C 1
ATOM 657 O O . THR A 1 82 ? 10.205 4.844 -10.012 1.00 97.69 82 THR A O 1
ATOM 660 N N . LEU A 1 83 ? 10.528 3.102 -11.417 1.00 95.81 83 LEU A N 1
ATOM 661 C CA . LEU A 1 83 ? 10.443 2.023 -10.422 1.00 95.81 83 LEU A CA 1
ATOM 662 C C . LEU A 1 83 ? 11.812 1.536 -9.918 1.00 95.81 83 LEU A C 1
ATOM 664 O O . LEU A 1 83 ? 11.884 0.884 -8.875 1.00 95.81 83 LEU A O 1
ATOM 668 N N . VAL A 1 84 ? 12.893 1.846 -10.644 1.00 95.50 84 VAL A N 1
ATOM 669 C CA . VAL A 1 84 ? 14.281 1.590 -10.225 1.00 95.50 84 VAL A CA 1
ATOM 670 C C . VAL A 1 84 ? 15.161 2.787 -10.595 1.00 95.50 84 VAL A C 1
ATOM 672 O O . VAL A 1 84 ? 15.087 3.268 -11.728 1.00 95.50 84 VAL A O 1
ATOM 675 N N . THR A 1 85 ? 16.014 3.213 -9.661 1.00 93.19 85 THR A N 1
ATOM 676 C CA . THR A 1 85 ? 17.038 4.265 -9.818 1.00 93.19 85 THR A CA 1
ATOM 677 C C . THR A 1 85 ? 18.272 3.865 -9.011 1.00 93.19 85 THR A C 1
ATOM 679 O O . THR A 1 85 ? 18.122 3.400 -7.882 1.00 93.19 85 THR A O 1
ATOM 682 N N . ASP A 1 86 ? 19.480 4.027 -9.556 1.00 94.00 86 ASP A N 1
ATOM 683 C CA . ASP A 1 86 ? 20.755 3.633 -8.925 1.00 94.00 86 ASP A CA 1
ATOM 684 C C . ASP A 1 86 ? 20.726 2.208 -8.350 1.00 94.00 86 ASP A C 1
ATOM 686 O O . ASP A 1 86 ? 21.057 1.969 -7.183 1.00 94.00 86 ASP A O 1
ATOM 690 N N . HIS A 1 87 ? 20.246 1.268 -9.169 1.00 93.19 87 HIS A N 1
ATOM 691 C CA . HIS A 1 87 ? 19.958 -0.124 -8.816 1.00 93.19 87 HIS A CA 1
ATOM 692 C C . HIS A 1 87 ? 18.906 -0.340 -7.700 1.00 93.19 87 HIS A C 1
ATOM 694 O O . HIS A 1 87 ? 18.685 -1.473 -7.289 1.00 93.19 87 HIS A O 1
ATOM 700 N N . LYS A 1 88 ? 18.225 0.682 -7.170 1.00 90.56 88 LYS A N 1
ATOM 701 C CA . LYS A 1 88 ? 17.291 0.540 -6.033 1.00 90.56 88 LYS A CA 1
ATOM 702 C C . LYS A 1 88 ? 15.836 0.599 -6.482 1.00 90.56 88 LYS A C 1
ATOM 704 O O . LYS A 1 88 ? 15.417 1.575 -7.107 1.00 90.56 88 LYS A O 1
ATOM 709 N N . TRP A 1 89 ? 15.041 -0.390 -6.076 1.00 90.19 89 TRP A N 1
ATOM 710 C CA . TRP A 1 89 ? 13.581 -0.329 -6.165 1.00 90.19 89 TRP A CA 1
ATOM 711 C C . TRP A 1 89 ? 13.018 0.854 -5.354 1.00 90.19 89 TRP A C 1
ATOM 713 O O . TRP A 1 89 ? 13.437 1.096 -4.221 1.00 90.19 89 TRP A O 1
ATOM 723 N N . GLY A 1 90 ? 12.071 1.587 -5.940 1.00 89.69 90 GLY A N 1
ATOM 724 C CA . GLY A 1 90 ? 11.415 2.762 -5.350 1.00 89.69 90 GLY A CA 1
ATOM 725 C C . GLY A 1 90 ? 10.408 3.365 -6.331 1.00 89.69 90 GLY A C 1
ATOM 726 O O . GLY A 1 90 ? 10.669 3.326 -7.527 1.00 89.69 90 GLY A O 1
ATOM 727 N N . VAL A 1 91 ? 9.290 3.951 -5.880 1.00 92.12 91 VAL A N 1
ATOM 728 C CA . VAL A 1 91 ? 8.495 4.843 -6.750 1.00 92.12 91 VAL A CA 1
ATOM 729 C C . VAL A 1 91 ? 9.184 6.203 -6.720 1.00 92.12 91 VAL A C 1
ATOM 731 O O . VAL A 1 91 ? 8.844 7.067 -5.917 1.00 92.12 91 VAL A O 1
ATOM 734 N N . TRP A 1 92 ? 10.213 6.362 -7.549 1.00 94.31 92 TRP A N 1
ATOM 735 C CA . TRP A 1 92 ? 11.060 7.556 -7.565 1.00 94.31 92 TRP A CA 1
ATOM 736 C C . TRP A 1 92 ? 10.368 8.741 -8.258 1.00 94.31 92 TRP A C 1
ATOM 738 O O . TRP A 1 92 ? 10.519 9.884 -7.834 1.00 94.31 92 TRP A O 1
ATOM 748 N N . SER A 1 93 ? 9.550 8.473 -9.279 1.00 97.56 93 SER A N 1
ATOM 749 C CA . SER A 1 93 ? 8.738 9.476 -9.983 1.00 97.56 93 SER A CA 1
ATOM 750 C C . SER A 1 93 ? 7.411 8.897 -10.469 1.00 97.56 93 SER A C 1
ATOM 752 O O . SER A 1 93 ? 7.280 7.678 -10.566 1.00 97.56 93 SER A O 1
ATOM 754 N N . GLY A 1 94 ? 6.483 9.772 -10.865 1.00 98.19 94 GLY A N 1
ATOM 755 C CA . GLY A 1 94 ? 5.287 9.430 -11.644 1.00 98.19 94 GLY A CA 1
ATOM 756 C C . GLY A 1 94 ? 3.991 9.508 -10.841 1.00 98.19 94 GLY A C 1
ATOM 757 O O . GLY A 1 94 ? 3.931 10.153 -9.795 1.00 98.19 94 GLY A O 1
ATOM 758 N N . SER A 1 95 ? 2.942 8.854 -11.329 1.00 98.44 95 SER A N 1
ATOM 759 C CA . SER A 1 95 ? 1.682 8.682 -10.598 1.00 98.44 95 SER A CA 1
ATOM 760 C C . SER A 1 95 ? 1.091 7.293 -10.811 1.00 98.44 95 SER A C 1
ATOM 762 O O . SER A 1 95 ? 1.336 6.655 -11.839 1.00 98.44 95 SER A O 1
ATOM 764 N N . ALA A 1 96 ? 0.315 6.816 -9.837 1.00 98.12 96 ALA A N 1
ATOM 765 C CA . ALA A 1 96 ? -0.433 5.571 -9.950 1.00 98.12 96 ALA A CA 1
ATOM 766 C C . ALA A 1 96 ? -1.744 5.620 -9.161 1.00 98.12 96 ALA A C 1
ATOM 768 O O . ALA A 1 96 ? -1.777 6.110 -8.035 1.00 98.12 96 ALA A O 1
ATOM 769 N N . ASN A 1 97 ? -2.790 5.042 -9.747 1.00 98.31 97 ASN A N 1
ATOM 770 C CA . ASN A 1 97 ? -4.070 4.776 -9.103 1.00 98.31 97 ASN A CA 1
ATOM 771 C C . ASN A 1 97 ? -4.282 3.258 -9.071 1.00 98.31 97 ASN A C 1
ATOM 773 O O . ASN A 1 97 ? -4.194 2.606 -10.113 1.00 98.31 97 ASN A O 1
ATOM 777 N N . LEU A 1 98 ? -4.574 2.698 -7.902 1.00 98.12 98 LEU A N 1
ATOM 778 C CA . LEU A 1 98 ? -4.824 1.275 -7.671 1.00 98.12 98 LEU A CA 1
ATOM 779 C C . LEU A 1 98 ? -6.206 1.106 -7.037 1.00 98.12 98 LEU A C 1
ATOM 781 O O . LEU A 1 98 ? -6.585 1.893 -6.174 1.00 98.12 98 LEU A O 1
ATOM 785 N N . ASN A 1 99 ? -6.955 0.084 -7.447 1.00 98.06 99 ASN A N 1
ATOM 786 C CA . ASN A 1 99 ? -8.257 -0.250 -6.869 1.00 98.06 99 ASN A CA 1
ATOM 787 C C . ASN A 1 99 ? -8.422 -1.772 -6.824 1.00 98.06 99 ASN A C 1
ATOM 789 O O . ASN A 1 99 ? -8.040 -2.444 -7.776 1.00 98.06 99 ASN A O 1
ATOM 793 N N . ALA A 1 100 ? -9.027 -2.330 -5.778 1.00 98.44 100 ALA A N 1
ATOM 794 C CA . ALA A 1 100 ? -9.405 -3.749 -5.760 1.00 98.44 100 ALA A CA 1
ATOM 795 C C . ALA A 1 100 ? -10.900 -3.930 -5.473 1.00 98.44 100 ALA A C 1
ATOM 797 O O . ALA A 1 100 ? -11.551 -3.033 -4.937 1.00 98.44 100 ALA A O 1
ATOM 798 N N . ALA A 1 101 ? -11.468 -5.095 -5.792 1.00 98.50 101 ALA A N 1
ATOM 799 C CA . ALA A 1 101 ? -12.854 -5.397 -5.423 1.00 98.50 101 ALA A CA 1
ATOM 800 C C . ALA A 1 101 ? -12.991 -5.615 -3.904 1.00 98.50 101 ALA A C 1
ATOM 802 O O . ALA A 1 101 ? -13.911 -5.091 -3.268 1.00 98.50 101 ALA A O 1
ATOM 803 N N . ALA A 1 102 ? -12.043 -6.352 -3.323 1.00 98.38 102 ALA A N 1
ATOM 804 C CA . ALA A 1 102 ? -11.945 -6.627 -1.895 1.00 98.38 102 ALA A CA 1
ATOM 805 C C . ALA A 1 102 ? -10.480 -6.804 -1.479 1.00 98.38 102 ALA A C 1
ATOM 807 O O . ALA A 1 102 ? -9.629 -7.148 -2.301 1.00 98.38 102 ALA A O 1
ATOM 808 N N . ALA A 1 103 ? -10.202 -6.606 -0.197 1.00 98.12 103 ALA A N 1
ATOM 809 C CA . ALA A 1 103 ? -8.913 -6.888 0.409 1.00 98.12 103 ALA A CA 1
ATOM 810 C C . ALA A 1 103 ? -9.073 -7.349 1.858 1.00 98.12 103 ALA A C 1
ATOM 812 O O . ALA A 1 103 ? -10.056 -7.018 2.516 1.00 98.12 103 ALA A O 1
ATOM 813 N N . THR A 1 104 ? -8.065 -8.048 2.363 1.00 97.38 104 THR A N 1
ATOM 814 C CA . THR A 1 104 ? -7.931 -8.383 3.783 1.00 97.38 104 THR A CA 1
ATOM 815 C C . THR A 1 104 ? -6.584 -7.858 4.248 1.00 97.38 104 THR A C 1
ATOM 817 O O . THR A 1 104 ? -5.573 -8.148 3.615 1.00 97.38 104 THR A O 1
ATOM 820 N N . PHE A 1 105 ? -6.543 -7.110 5.349 1.00 95.75 105 PHE A N 1
ATOM 821 C CA . PHE A 1 105 ? -5.306 -6.619 5.962 1.00 95.75 105 PHE A CA 1
ATOM 822 C C . PHE A 1 105 ? -5.254 -7.092 7.412 1.00 95.75 105 PHE A C 1
ATOM 824 O O . PHE A 1 105 ? -5.995 -6.587 8.253 1.00 95.75 105 PHE A O 1
ATOM 831 N N . ASN A 1 106 ? -4.431 -8.105 7.693 1.00 94.75 106 ASN A N 1
ATOM 832 C CA . ASN A 1 106 ? -4.328 -8.798 8.979 1.00 94.75 106 ASN A CA 1
ATOM 833 C C . ASN A 1 106 ? -5.690 -9.033 9.657 1.00 94.75 106 ASN A C 1
ATOM 835 O O . ASN A 1 106 ? -5.996 -8.445 10.691 1.00 94.75 106 ASN A O 1
ATOM 839 N N . ARG A 1 107 ? -6.521 -9.890 9.048 1.00 91.94 107 ARG A N 1
ATOM 840 C CA . ARG A 1 107 ? -7.871 -10.268 9.526 1.00 91.94 107 ARG A CA 1
ATOM 841 C C . ARG A 1 107 ? -8.928 -9.150 9.494 1.00 91.94 107 ARG A C 1
ATOM 843 O O . ARG A 1 107 ? -10.069 -9.411 9.859 1.00 91.94 107 ARG A O 1
ATOM 850 N N . VAL A 1 108 ? -8.592 -7.937 9.047 1.00 95.31 108 VAL A N 1
ATOM 851 C CA . VAL A 1 108 ? -9.572 -6.875 8.765 1.00 95.31 108 VAL A CA 1
ATOM 852 C C . VAL A 1 108 ? -9.957 -6.931 7.290 1.00 95.31 108 VAL A C 1
ATOM 854 O O . VAL A 1 108 ? -9.163 -6.548 6.428 1.00 95.31 108 VAL A O 1
ATOM 857 N N . ASP A 1 109 ? -11.171 -7.395 7.003 1.00 97.19 109 ASP A N 1
ATOM 858 C CA . ASP A 1 109 ? -11.731 -7.389 5.651 1.00 97.19 109 ASP A CA 1
ATOM 859 C C . ASP A 1 109 ? -12.249 -5.999 5.267 1.00 97.19 109 ASP A C 1
ATOM 861 O O . ASP A 1 109 ? -12.968 -5.336 6.024 1.00 97.19 109 ASP A O 1
ATOM 865 N N . VAL A 1 110 ? -11.902 -5.566 4.056 1.00 97.81 110 VAL A N 1
ATOM 866 C CA . VAL A 1 110 ? -12.336 -4.302 3.464 1.00 97.81 110 VAL A CA 1
ATOM 867 C C . VAL A 1 110 ? -12.753 -4.478 2.001 1.00 97.81 110 VAL A C 1
ATOM 869 O O . VAL A 1 110 ? -12.292 -5.359 1.277 1.00 97.81 110 VAL A O 1
ATOM 872 N N . ARG A 1 111 ? -13.661 -3.622 1.542 1.00 98.50 111 ARG A N 1
ATOM 873 C CA . ARG A 1 111 ? -14.313 -3.682 0.229 1.00 98.50 111 ARG A CA 1
ATOM 874 C C . ARG A 1 111 ? -14.019 -2.404 -0.541 1.00 98.50 111 ARG A C 1
ATOM 876 O O . ARG A 1 111 ? -14.006 -1.324 0.050 1.00 98.50 111 ARG A O 1
ATOM 883 N N . ARG A 1 112 ? -13.833 -2.530 -1.858 1.00 98.25 112 ARG A N 1
ATOM 884 C CA . ARG A 1 112 ? -13.485 -1.421 -2.763 1.00 98.25 112 ARG A CA 1
ATOM 885 C C . ARG A 1 112 ? -12.315 -0.546 -2.259 1.00 98.25 112 ARG A C 1
ATOM 887 O O . ARG A 1 112 ? -12.480 0.671 -2.237 1.00 98.25 112 ARG A O 1
ATOM 894 N N . PRO A 1 113 ? -11.176 -1.108 -1.803 1.00 98.25 113 PRO A N 1
ATOM 895 C CA . PRO A 1 113 ? -10.038 -0.274 -1.445 1.00 98.25 113 PRO A CA 1
ATOM 896 C C . PRO A 1 113 ? -9.511 0.485 -2.672 1.00 98.25 113 PRO A C 1
ATOM 898 O O . PRO A 1 113 ? -9.319 -0.122 -3.730 1.00 98.25 113 PRO A O 1
ATOM 901 N N . SER A 1 114 ? -9.258 1.781 -2.508 1.00 97.94 114 SER A N 1
ATOM 902 C CA . SER A 1 114 ? -8.641 2.677 -3.490 1.00 97.94 114 SER A CA 1
ATOM 903 C C . SER A 1 114 ? -7.326 3.243 -2.954 1.00 97.94 114 SER A C 1
ATOM 905 O O . SER A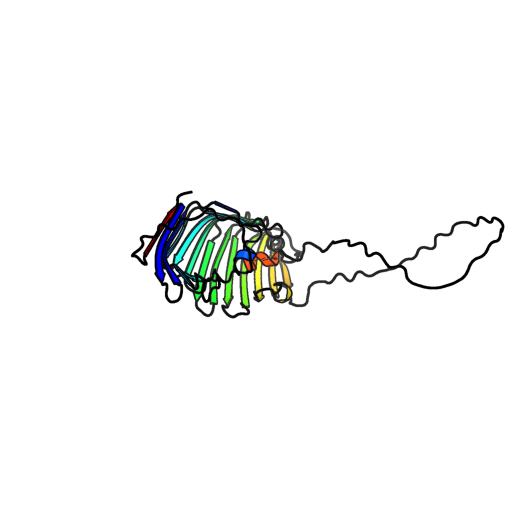 1 114 ? -7.162 3.422 -1.746 1.00 97.94 114 SER A O 1
ATOM 907 N N . LEU A 1 115 ? -6.379 3.535 -3.846 1.00 98.06 115 LEU A N 1
ATOM 908 C CA . LEU A 1 115 ? -5.145 4.258 -3.537 1.00 98.06 115 LEU A CA 1
ATOM 909 C C . LEU A 1 115 ? -4.749 5.128 -4.734 1.00 98.06 115 LEU A C 1
ATOM 911 O O . LEU A 1 115 ? -4.587 4.607 -5.836 1.00 98.06 115 LEU A O 1
ATOM 915 N N . ALA A 1 116 ? -4.531 6.424 -4.515 1.00 98.38 116 ALA A N 1
ATOM 916 C CA . ALA A 1 116 ? -3.962 7.350 -5.495 1.00 98.38 116 ALA A CA 1
ATOM 917 C C . ALA A 1 116 ? -2.649 7.943 -4.968 1.00 98.38 116 ALA A C 1
ATOM 919 O O . ALA A 1 116 ? -2.623 8.554 -3.895 1.00 98.38 116 ALA A O 1
ATOM 920 N N . LEU A 1 117 ? -1.561 7.775 -5.728 1.00 97.88 117 LEU A N 1
ATOM 921 C CA . LEU A 1 117 ? -0.234 8.295 -5.396 1.00 97.88 117 LEU A CA 1
ATOM 922 C C . LEU A 1 117 ? 0.383 9.139 -6.513 1.00 97.88 117 LEU A C 1
ATOM 924 O O . LEU A 1 117 ? 0.170 8.908 -7.707 1.00 97.88 117 LEU A O 1
ATOM 928 N N . THR A 1 118 ? 1.233 10.074 -6.102 1.00 98.25 118 THR A N 1
ATOM 929 C CA . THR A 1 118 ? 2.175 10.813 -6.947 1.00 98.25 118 THR A CA 1
ATOM 930 C C . THR A 1 118 ? 3.574 10.762 -6.336 1.00 98.25 118 THR A C 1
ATOM 932 O O . THR A 1 118 ? 3.731 10.623 -5.124 1.00 98.25 118 THR A O 1
ATOM 935 N N . ALA A 1 119 ? 4.612 10.848 -7.165 1.00 97.38 119 ALA A N 1
ATOM 936 C CA . ALA A 1 119 ? 6.001 10.792 -6.728 1.00 97.38 119 ALA A CA 1
ATOM 937 C C . ALA A 1 119 ? 6.900 11.748 -7.519 1.00 97.38 119 ALA A C 1
ATOM 939 O O . ALA A 1 119 ? 6.766 11.916 -8.734 1.00 97.38 119 ALA A O 1
ATOM 940 N N . ASN A 1 120 ? 7.846 12.346 -6.804 1.00 95.94 120 ASN A N 1
ATOM 941 C CA . ASN A 1 120 ? 8.886 13.246 -7.291 1.00 95.94 120 ASN A CA 1
ATOM 942 C C . ASN A 1 120 ? 10.160 13.039 -6.449 1.00 95.94 120 ASN A C 1
ATOM 944 O O . ASN A 1 120 ? 10.094 12.418 -5.394 1.00 95.94 120 ASN A O 1
ATOM 948 N N . SER A 1 121 ? 11.288 13.626 -6.853 1.00 92.38 121 SER A N 1
ATOM 949 C CA . SER A 1 121 ? 12.602 13.481 -6.193 1.00 92.38 121 SER A CA 1
ATOM 950 C C . SER A 1 121 ? 12.657 13.800 -4.690 1.00 92.38 121 SER A C 1
ATOM 952 O O . SER A 1 121 ? 13.641 13.461 -4.037 1.00 92.38 121 SER A O 1
ATOM 954 N N . SER A 1 122 ? 11.649 14.481 -4.141 1.00 94.81 122 SER A N 1
ATOM 955 C CA . SER A 1 122 ? 11.572 14.870 -2.730 1.00 94.81 122 SER A CA 1
ATOM 956 C C . SER A 1 122 ? 10.591 14.006 -1.933 1.00 94.81 122 SER A C 1
ATOM 958 O O . SER A 1 122 ? 10.865 13.686 -0.775 1.00 94.81 122 SER A O 1
ATOM 960 N N . THR A 1 123 ? 9.455 13.613 -2.523 1.00 95.44 123 THR A N 1
ATOM 961 C CA . THR A 1 123 ? 8.372 12.887 -1.836 1.00 95.44 123 THR A CA 1
ATOM 962 C C . THR A 1 123 ? 7.631 11.891 -2.729 1.00 95.44 123 THR A C 1
ATOM 964 O O . THR A 1 123 ? 7.411 12.118 -3.917 1.00 95.44 123 THR A O 1
ATOM 967 N N . VAL A 1 124 ? 7.162 10.806 -2.112 1.00 96.75 124 VAL A N 1
ATOM 968 C CA . VAL A 1 124 ? 5.961 10.072 -2.531 1.00 96.75 124 VAL A CA 1
ATOM 969 C C . VAL A 1 124 ? 4.795 10.600 -1.694 1.00 96.75 124 VAL A C 1
ATOM 971 O O . VAL A 1 124 ? 4.917 10.724 -0.475 1.00 96.75 124 VAL A O 1
ATOM 974 N N . ASN A 1 125 ? 3.679 10.930 -2.332 1.00 98.12 125 ASN A N 1
ATOM 975 C CA . ASN A 1 125 ? 2.479 11.464 -1.698 1.00 98.12 125 ASN A CA 1
ATOM 976 C C . ASN A 1 125 ? 1.261 10.629 -2.105 1.00 98.12 125 ASN A C 1
ATOM 978 O O . ASN A 1 125 ? 0.929 10.550 -3.285 1.00 98.12 125 ASN A O 1
ATOM 982 N N . ILE A 1 126 ? 0.598 10.029 -1.124 1.00 98.06 126 ILE A N 1
ATOM 983 C CA . ILE A 1 126 ? -0.666 9.310 -1.259 1.00 98.06 126 ILE A CA 1
ATOM 984 C C . ILE A 1 126 ? -1.776 10.302 -0.914 1.00 98.06 126 ILE A C 1
ATOM 986 O O . ILE A 1 126 ? -2.026 10.599 0.257 1.00 98.06 126 ILE A O 1
ATOM 990 N N . SER A 1 127 ? -2.400 10.853 -1.954 1.00 97.50 127 SER A N 1
ATOM 991 C CA . SER A 1 127 ? -3.483 11.839 -1.847 1.00 97.50 127 SER A CA 1
ATOM 992 C C . SER A 1 127 ? -4.837 11.208 -1.530 1.00 97.50 127 SER A C 1
ATOM 994 O O . SER A 1 127 ? -5.726 11.903 -1.052 1.00 97.50 127 SER A O 1
ATOM 996 N N . GLU A 1 128 ? -4.987 9.910 -1.790 1.00 96.06 128 GLU A N 1
ATOM 997 C CA . GLU A 1 128 ? -6.167 9.126 -1.442 1.00 96.06 128 GLU A CA 1
ATOM 998 C C . GLU A 1 128 ? -5.731 7.709 -1.062 1.00 96.06 128 GLU A C 1
ATOM 1000 O O . GLU A 1 128 ? -4.979 7.069 -1.796 1.00 96.06 128 GLU A O 1
ATOM 1005 N N . LEU A 1 129 ? -6.226 7.214 0.065 1.00 97.81 129 LEU A N 1
ATOM 1006 C CA . LEU A 1 129 ? -6.268 5.802 0.423 1.00 97.81 129 LEU A CA 1
ATOM 1007 C C . LEU A 1 129 ? -7.606 5.572 1.126 1.00 97.81 129 LEU A C 1
ATOM 1009 O O . LEU A 1 129 ? -7.797 6.070 2.231 1.00 97.81 129 LEU A O 1
ATOM 1013 N N . SER A 1 130 ? -8.547 4.862 0.509 1.00 98.06 130 SER A N 1
ATOM 1014 C CA . SER A 1 130 ? -9.866 4.616 1.113 1.00 98.06 130 SER A CA 1
ATOM 1015 C C . SER A 1 130 ? -10.238 3.141 1.079 1.00 98.06 130 SER A C 1
ATOM 1017 O O . SER A 1 130 ? -9.731 2.403 0.239 1.00 98.06 130 SER A O 1
ATOM 1019 N N . ALA A 1 131 ? -11.110 2.695 1.987 1.00 98.12 131 ALA A N 1
ATOM 1020 C CA . ALA A 1 131 ? -11.773 1.394 1.892 1.00 98.12 131 ALA A CA 1
ATOM 1021 C C . ALA A 1 131 ? -13.033 1.324 2.772 1.00 98.12 131 ALA A C 1
ATOM 1023 O O . ALA A 1 131 ? -13.084 1.905 3.858 1.00 98.12 131 ALA A O 1
ATOM 1024 N N . PHE A 1 132 ? -14.034 0.545 2.355 1.00 98.19 132 PHE A N 1
ATOM 1025 C CA . PHE A 1 132 ? -15.221 0.272 3.171 1.00 98.19 132 PHE A CA 1
ATOM 1026 C C . PHE A 1 132 ? -14.996 -0.950 4.063 1.00 98.19 132 PHE A C 1
ATOM 1028 O O . PHE A 1 132 ? -14.655 -2.020 3.568 1.00 98.19 132 PHE A O 1
ATOM 1035 N N . THR A 1 133 ? -15.246 -0.828 5.363 1.00 96.12 133 THR A N 1
ATOM 1036 C CA . THR A 1 133 ? -15.255 -1.965 6.300 1.00 96.12 133 THR A CA 1
ATOM 1037 C C . THR A 1 133 ? -16.604 -2.695 6.215 1.00 96.12 133 THR A C 1
ATOM 1039 O O . THR A 1 133 ? -17.381 -2.480 5.279 1.00 96.12 133 THR A O 1
ATOM 1042 N N . GLU A 1 134 ? -16.935 -3.565 7.171 1.00 93.69 134 GLU A N 1
ATOM 1043 C CA . GLU A 1 134 ? -18.306 -4.079 7.302 1.00 93.69 134 GLU A CA 1
ATOM 1044 C C . GLU A 1 134 ? -19.304 -2.964 7.690 1.00 93.69 134 GLU A C 1
ATOM 1046 O O . GLU A 1 134 ? -20.408 -2.912 7.153 1.00 93.69 134 GLU A O 1
ATOM 1051 N N . LYS A 1 135 ? -18.902 -2.053 8.591 1.00 94.19 135 LYS A N 1
ATOM 1052 C CA . LYS A 1 135 ? -19.792 -1.075 9.252 1.00 94.19 135 LYS A CA 1
ATOM 1053 C C . LYS A 1 135 ? -19.730 0.341 8.670 1.00 94.19 135 LYS A C 1
ATOM 1055 O O . LYS A 1 135 ? -20.721 1.064 8.718 1.00 94.19 135 LYS A O 1
ATOM 1060 N N . GLY A 1 136 ? -18.586 0.734 8.110 1.00 97.06 136 GLY A N 1
ATOM 1061 C CA . GLY A 1 136 ? -18.308 2.122 7.742 1.00 97.06 136 GLY A CA 1
ATOM 1062 C C . GLY A 1 136 ? -17.187 2.268 6.719 1.00 97.06 136 GLY A C 1
ATOM 1063 O O . GLY A 1 136 ? -16.962 1.379 5.897 1.00 97.06 136 GLY A O 1
ATOM 1064 N N . ILE A 1 137 ? -16.480 3.396 6.761 1.00 98.00 137 ILE A N 1
ATOM 1065 C CA . ILE A 1 137 ? -15.399 3.732 5.823 1.00 98.00 137 ILE A CA 1
ATOM 1066 C C . ILE A 1 137 ? -14.135 4.173 6.568 1.00 98.00 137 ILE A C 1
ATOM 1068 O O . ILE A 1 137 ? -14.215 4.846 7.599 1.00 98.00 137 ILE A O 1
ATOM 1072 N N . LEU A 1 138 ? -12.979 3.780 6.035 1.00 98.44 138 LEU A N 1
ATOM 1073 C CA . LEU A 1 138 ? -11.661 4.316 6.363 1.00 98.44 138 LEU A CA 1
ATOM 1074 C C . LEU A 1 138 ? -11.177 5.180 5.191 1.00 98.44 138 LEU A C 1
ATOM 1076 O O . LEU A 1 138 ? -11.301 4.777 4.036 1.00 98.44 138 LEU A O 1
ATOM 1080 N N . GLU A 1 139 ? -10.619 6.346 5.495 1.00 98.50 139 GLU A N 1
ATOM 1081 C CA . GLU A 1 139 ? -10.101 7.335 4.545 1.00 98.50 139 GLU A CA 1
ATOM 1082 C C . GLU A 1 139 ? -8.768 7.870 5.078 1.00 98.50 139 GLU A C 1
ATOM 1084 O O . GLU A 1 139 ? -8.688 8.282 6.234 1.00 98.50 139 GLU A O 1
ATOM 1089 N N . ALA A 1 140 ? -7.714 7.881 4.273 1.00 98.12 140 ALA A N 1
ATOM 1090 C CA . ALA A 1 140 ? -6.370 8.230 4.707 1.00 98.12 140 ALA A CA 1
ATOM 1091 C C . ALA A 1 140 ? -5.574 8.976 3.631 1.00 98.12 140 ALA A C 1
ATOM 1093 O O . ALA A 1 140 ? -5.834 8.866 2.433 1.00 98.12 140 ALA A O 1
ATOM 1094 N N . THR A 1 141 ? -4.563 9.710 4.086 1.00 98.38 141 THR A N 1
ATOM 1095 C CA . THR A 1 141 ? -3.506 10.304 3.265 1.00 98.38 141 THR A CA 1
ATOM 1096 C C . THR A 1 141 ? -2.154 10.015 3.904 1.00 98.38 141 THR A C 1
ATOM 1098 O O . THR A 1 141 ? -2.048 9.835 5.122 1.00 98.38 141 THR A O 1
ATOM 1101 N N . ALA A 1 142 ? -1.104 9.948 3.089 1.00 97.38 142 ALA A N 1
ATOM 1102 C CA . ALA A 1 142 ? 0.244 9.694 3.581 1.00 97.38 142 ALA A CA 1
ATOM 1103 C C . ALA A 1 142 ? 1.299 10.405 2.738 1.00 97.38 142 ALA A C 1
ATOM 1105 O O . ALA A 1 142 ? 1.134 10.572 1.532 1.00 97.38 142 ALA A O 1
ATOM 1106 N N . SER A 1 143 ? 2.422 10.765 3.348 1.00 96.38 143 SER A N 1
ATOM 1107 C CA . SER A 1 143 ? 3.603 11.236 2.628 1.00 96.38 143 SER A CA 1
ATOM 1108 C C . SER A 1 143 ? 4.851 10.523 3.130 1.00 96.38 143 SER A C 1
ATOM 1110 O O . SER A 1 143 ? 4.984 10.245 4.319 1.00 96.38 143 SER A O 1
ATOM 1112 N N . VAL A 1 144 ? 5.758 10.206 2.208 1.00 94.75 144 VAL A N 1
ATOM 1113 C CA . VAL A 1 144 ? 7.038 9.539 2.464 1.00 94.75 144 VAL A CA 1
ATOM 1114 C C . VAL A 1 144 ? 8.112 10.338 1.743 1.00 94.75 144 VAL A C 1
ATOM 1116 O O . VAL A 1 144 ? 8.090 10.455 0.517 1.00 94.75 144 VAL A O 1
ATOM 1119 N N . SER A 1 145 ? 9.056 10.912 2.478 1.00 94.56 145 SER A N 1
ATOM 1120 C CA . SER A 1 145 ? 10.187 11.615 1.864 1.00 94.56 145 SER A CA 1
ATOM 1121 C C . SER A 1 145 ? 11.135 10.645 1.147 1.00 94.56 145 SER A C 1
ATOM 1123 O O . SER A 1 145 ? 11.301 9.490 1.542 1.00 94.56 145 SER A O 1
ATOM 1125 N N . GLN A 1 146 ? 11.787 11.111 0.081 1.00 89.19 146 GLN A N 1
ATOM 1126 C CA . GLN A 1 146 ? 12.792 10.332 -0.656 1.00 89.19 146 GLN A CA 1
ATOM 1127 C C . GLN A 1 146 ? 14.225 10.516 -0.120 1.00 89.19 146 GLN A C 1
ATOM 1129 O O . GLN A 1 146 ? 15.185 10.045 -0.729 1.00 89.19 146 GLN A O 1
ATOM 1134 N N . THR A 1 147 ? 14.381 11.144 1.051 1.00 88.62 147 THR A N 1
ATOM 1135 C CA . THR A 1 147 ? 15.657 11.176 1.783 1.00 88.62 147 THR A CA 1
ATOM 1136 C C . THR A 1 147 ? 16.046 9.764 2.260 1.00 88.62 147 THR A C 1
ATOM 1138 O O . THR A 1 147 ? 15.174 8.902 2.389 1.00 88.62 147 THR A O 1
ATOM 1141 N N . PRO A 1 148 ? 17.323 9.495 2.601 1.00 84.62 148 PRO A N 1
ATOM 1142 C CA . PRO A 1 148 ? 17.736 8.191 3.139 1.00 84.62 148 PRO A CA 1
ATOM 1143 C C . PRO A 1 148 ? 17.010 7.767 4.428 1.00 84.62 148 PRO A C 1
ATOM 1145 O O . PRO A 1 148 ? 16.941 6.577 4.724 1.00 84.62 148 PRO A O 1
ATOM 1148 N N . GLN A 1 149 ? 16.465 8.730 5.180 1.00 85.12 149 GLN A N 1
ATOM 1149 C CA . GLN A 1 149 ? 15.710 8.507 6.415 1.00 85.12 149 GLN A CA 1
ATOM 1150 C C . GLN A 1 149 ? 14.245 8.104 6.163 1.00 85.12 149 GLN A C 1
ATOM 1152 O O . GLN A 1 149 ? 13.631 7.488 7.032 1.00 85.12 149 GLN A O 1
ATOM 1157 N N . ARG A 1 150 ? 13.693 8.458 4.989 1.00 88.00 150 ARG A N 1
ATOM 1158 C CA . ARG A 1 150 ? 12.274 8.332 4.614 1.00 88.00 150 ARG A CA 1
ATOM 1159 C C . ARG A 1 150 ? 11.313 8.645 5.767 1.00 88.00 150 ARG A C 1
ATOM 1161 O O . ARG A 1 150 ? 10.474 7.822 6.148 1.00 88.00 150 ARG A O 1
ATOM 1168 N N . GLN A 1 151 ? 11.433 9.866 6.292 1.00 92.94 151 GLN A N 1
ATOM 1169 C CA . GLN A 1 151 ? 10.427 10.466 7.170 1.00 92.94 151 GLN A CA 1
ATOM 1170 C C . GLN A 1 151 ? 9.055 10.303 6.519 1.00 92.94 151 GLN A C 1
ATOM 1172 O O . GLN A 1 151 ? 8.872 10.694 5.359 1.00 92.94 151 GLN A O 1
ATOM 1177 N N . THR A 1 152 ? 8.144 9.685 7.258 1.00 93.88 152 THR A N 1
ATOM 1178 C CA . THR A 1 152 ? 6.811 9.286 6.819 1.00 93.88 152 THR A CA 1
ATOM 1179 C C . THR A 1 152 ? 5.766 9.882 7.746 1.00 93.88 152 THR A C 1
ATOM 1181 O O . THR A 1 152 ? 5.939 9.872 8.964 1.00 93.88 152 THR A O 1
ATOM 1184 N N . HIS A 1 153 ? 4.665 10.361 7.173 1.00 95.81 153 HIS A N 1
ATOM 1185 C CA . HIS A 1 153 ? 3.489 10.844 7.888 1.00 95.81 153 HIS A CA 1
ATOM 1186 C C . HIS A 1 153 ? 2.235 10.150 7.354 1.00 95.81 153 HIS A C 1
ATOM 1188 O O . HIS A 1 153 ? 2.104 9.966 6.146 1.00 95.81 153 HIS A O 1
ATOM 1194 N N . ILE A 1 154 ? 1.305 9.802 8.244 1.00 96.31 154 ILE A N 1
ATOM 1195 C CA . ILE A 1 154 ? -0.032 9.297 7.911 1.00 96.31 154 ILE A CA 1
ATOM 1196 C C . ILE A 1 154 ? -1.076 10.117 8.670 1.00 96.31 154 ILE A C 1
ATOM 1198 O O . ILE A 1 154 ? -0.936 10.362 9.870 1.00 96.31 154 ILE A O 1
ATOM 1202 N N . SER A 1 155 ? -2.151 10.479 7.973 1.00 98.06 155 SER A N 1
ATOM 1203 C CA . SER A 1 155 ? -3.425 10.885 8.564 1.00 98.06 155 SER A CA 1
ATOM 1204 C C . SER A 1 155 ? -4.486 9.874 8.138 1.00 98.06 155 SER A C 1
ATOM 1206 O O . SER A 1 155 ? -4.590 9.566 6.953 1.00 98.06 155 SER A O 1
ATOM 1208 N N . LEU A 1 156 ? -5.254 9.328 9.079 1.00 98.44 156 LEU A N 1
ATOM 1209 C CA . LEU A 1 156 ? -6.331 8.373 8.808 1.00 98.44 156 LEU A CA 1
ATOM 1210 C C . LEU A 1 156 ? -7.575 8.753 9.606 1.00 98.44 156 LEU A C 1
ATOM 1212 O O . LEU A 1 156 ? -7.518 9.007 10.804 1.00 98.44 156 LEU A O 1
ATOM 1216 N N . ASN A 1 157 ? -8.718 8.734 8.939 1.00 98.50 157 ASN A N 1
ATOM 1217 C CA . ASN A 1 157 ? -10.036 8.964 9.495 1.00 98.50 157 ASN A CA 1
ATOM 1218 C C . ASN A 1 157 ? -10.879 7.707 9.284 1.00 98.50 157 ASN A C 1
ATOM 1220 O O . ASN A 1 157 ? -10.886 7.125 8.204 1.00 98.50 157 ASN A O 1
ATOM 1224 N N . GLY A 1 158 ? -11.616 7.293 10.307 1.00 98.25 158 GLY A N 1
ATOM 1225 C CA . GLY A 1 158 ? -12.656 6.279 10.192 1.00 98.25 158 GLY A CA 1
ATOM 1226 C C . GLY A 1 158 ? -14.005 6.862 10.583 1.00 98.25 158 GLY A C 1
ATOM 1227 O O . GLY A 1 158 ? -14.092 7.622 11.550 1.00 98.25 158 GLY A O 1
ATOM 1228 N N . ARG A 1 159 ? -15.055 6.509 9.837 1.00 98.38 159 ARG A N 1
ATOM 1229 C CA . ARG A 1 159 ? -16.427 6.984 10.055 1.00 98.38 159 ARG A CA 1
ATOM 1230 C C . ARG A 1 159 ? -17.384 5.796 10.096 1.00 98.38 159 ARG A C 1
ATOM 1232 O O . ARG A 1 159 ? -17.490 5.070 9.108 1.00 98.38 159 ARG A O 1
ATOM 1239 N N . GLY A 1 160 ? -18.064 5.606 11.226 1.00 97.56 160 GLY A N 1
ATOM 1240 C CA . GLY A 1 160 ? -18.937 4.449 11.466 1.00 97.56 160 GLY A CA 1
ATOM 1241 C C . GLY A 1 160 ? -18.196 3.105 11.510 1.00 97.56 160 GLY A C 1
ATOM 1242 O O . GLY A 1 160 ? -18.732 2.102 11.057 1.00 97.56 160 GLY A O 1
ATOM 1243 N N . VAL A 1 161 ? -16.950 3.080 11.986 1.00 97.69 161 VAL A N 1
ATOM 1244 C CA . VAL A 1 161 ? -16.114 1.866 12.063 1.00 97.69 161 VAL A CA 1
ATOM 1245 C C . VAL A 1 161 ? -15.998 1.366 13.508 1.00 97.69 161 VAL A C 1
ATOM 1247 O O . VAL A 1 161 ? -16.100 2.186 14.425 1.00 97.69 161 VAL A O 1
ATOM 1250 N N . PRO A 1 162 ? -15.719 0.069 13.747 1.00 96.69 162 PRO A N 1
ATOM 1251 C CA . PRO A 1 162 ? -15.383 -0.418 15.082 1.00 96.69 162 PRO A CA 1
ATOM 1252 C C . PRO A 1 162 ? -14.186 0.363 15.628 1.00 96.69 162 PRO A C 1
ATOM 1254 O O . PRO A 1 162 ? -13.131 0.401 14.991 1.00 96.69 162 PRO A O 1
ATOM 1257 N N . VAL A 1 163 ? -14.319 1.006 16.791 1.00 96.06 163 VAL A N 1
ATOM 1258 C CA . VAL A 1 163 ? -13.275 1.930 17.290 1.00 96.06 163 VAL A CA 1
ATOM 1259 C C . VAL A 1 163 ? -11.936 1.233 17.560 1.00 96.06 163 VAL A C 1
ATOM 1261 O O . VAL A 1 163 ? -10.885 1.865 17.526 1.00 96.06 163 VAL A O 1
ATOM 1264 N N . ASN A 1 164 ? -11.964 -0.085 17.767 1.00 94.12 164 ASN A N 1
ATOM 1265 C CA . ASN A 1 164 ? -10.810 -0.952 17.980 1.00 94.12 164 ASN A CA 1
ATOM 1266 C C . ASN A 1 164 ? -10.167 -1.507 16.690 1.00 94.12 164 ASN A C 1
ATOM 1268 O O . ASN A 1 164 ? -9.202 -2.261 16.791 1.00 94.12 164 ASN A O 1
ATOM 1272 N N . ILE A 1 165 ? -10.649 -1.153 15.491 1.00 94.94 165 ILE A N 1
ATOM 1273 C CA . ILE A 1 165 ? -10.198 -1.742 14.211 1.00 94.94 165 ILE A CA 1
ATOM 1274 C C . ILE A 1 165 ? -8.673 -1.697 14.001 1.00 94.94 165 ILE A C 1
ATOM 1276 O O . ILE A 1 165 ? -8.079 -2.667 13.534 1.00 94.94 165 ILE A O 1
ATOM 1280 N N . LEU A 1 166 ? -8.016 -0.614 14.433 1.00 94.38 166 LEU A N 1
ATOM 1281 C CA . LEU A 1 166 ? -6.567 -0.425 14.296 1.00 94.38 166 LEU A CA 1
ATOM 1282 C C . LEU A 1 166 ? -5.725 -1.339 15.210 1.00 94.38 166 LEU A C 1
ATOM 1284 O O . LEU A 1 166 ? -4.512 -1.425 15.024 1.00 94.38 166 LEU A O 1
ATOM 1288 N N . GLN A 1 167 ? -6.330 -2.055 16.167 1.00 92.81 167 GLN A N 1
ATOM 1289 C CA . GLN A 1 167 ? -5.611 -2.997 17.039 1.00 92.81 167 GLN A CA 1
ATOM 1290 C C . GLN A 1 167 ? -5.086 -4.211 16.263 1.00 92.81 167 GLN A C 1
ATOM 1292 O O . GLN A 1 167 ? -3.964 -4.660 16.501 1.00 92.81 167 GLN A O 1
ATOM 1297 N N . GLN A 1 168 ? -5.840 -4.689 15.265 1.00 89.75 168 GLN A N 1
ATOM 1298 C CA . GLN A 1 168 ? -5.353 -5.714 14.330 1.00 89.75 168 GLN A CA 1
ATOM 1299 C C . GLN A 1 168 ? -4.146 -5.218 13.524 1.00 89.75 168 GLN A C 1
ATOM 1301 O O . GLN A 1 168 ? -3.314 -6.017 13.102 1.00 89.75 168 GLN A O 1
ATOM 1306 N N . TRP A 1 169 ? -4.007 -3.899 13.369 1.00 91.44 169 TRP A N 1
ATOM 1307 C CA . TRP A 1 169 ? -2.882 -3.225 12.717 1.00 91.44 169 TRP A CA 1
ATOM 1308 C C . TRP A 1 169 ? -1.832 -2.706 13.711 1.00 91.44 169 TRP A C 1
ATOM 1310 O O . TRP A 1 169 ? -1.010 -1.856 13.382 1.00 91.44 169 TRP A O 1
ATOM 1320 N N . GLY A 1 170 ? -1.832 -3.237 14.938 1.00 88.75 170 GLY A N 1
ATOM 1321 C CA . GLY A 1 170 ? -0.774 -3.037 15.924 1.00 88.75 170 GLY A CA 1
ATOM 1322 C C . GLY A 1 170 ? -0.851 -1.740 16.721 1.00 88.75 170 GLY A C 1
ATOM 1323 O O . GLY A 1 170 ? 0.054 -1.491 17.522 1.00 88.75 170 GLY A O 1
ATOM 1324 N N . TRP A 1 171 ? -1.909 -0.941 16.551 1.00 91.44 171 TRP A N 1
ATOM 1325 C CA . TRP A 1 171 ? -2.215 0.129 17.495 1.00 91.44 171 TRP A CA 1
ATOM 1326 C C . TRP A 1 171 ? -2.527 -0.471 18.887 1.00 91.44 171 TRP A C 1
ATOM 1328 O O . TRP A 1 171 ? -3.123 -1.550 18.952 1.00 91.44 171 TRP A O 1
ATOM 1338 N N . PRO A 1 172 ? -2.125 0.160 20.008 1.00 91.56 172 PRO A N 1
ATOM 1339 C CA . PRO A 1 172 ? -2.421 -0.354 21.346 1.00 91.56 172 PRO A CA 1
ATOM 1340 C C . PRO A 1 172 ? -3.918 -0.553 21.633 1.00 91.56 172 PRO A C 1
ATOM 1342 O O . PRO A 1 172 ? -4.790 0.020 20.981 1.00 91.56 172 PRO A O 1
ATOM 1345 N N . GLU A 1 173 ? -4.226 -1.356 22.653 1.00 92.88 173 GLU A N 1
ATOM 1346 C CA . GLU A 1 173 ? -5.607 -1.547 23.096 1.00 92.88 173 GLU A CA 1
ATOM 1347 C C . GLU A 1 173 ? -6.226 -0.218 23.570 1.00 92.88 173 GLU A C 1
ATOM 1349 O O . GLU A 1 173 ? -5.577 0.598 24.235 1.00 92.88 173 GLU A O 1
ATOM 1354 N N . LEU A 1 174 ? -7.493 -0.006 23.207 1.00 93.00 174 LEU A N 1
ATOM 1355 C CA . LEU A 1 174 ? -8.279 1.174 23.555 1.00 93.00 174 LEU A CA 1
ATOM 1356 C C . LEU A 1 174 ? -9.287 0.824 24.655 1.00 93.00 174 LEU A C 1
ATOM 1358 O O . LEU A 1 174 ? -10.004 -0.165 24.507 1.00 93.00 174 LEU A O 1
ATOM 1362 N N . PRO A 1 175 ? -9.454 1.667 25.690 1.00 93.31 175 PRO A N 1
ATOM 1363 C CA . PRO A 1 175 ? -10.522 1.539 26.683 1.00 93.31 175 PRO A CA 1
ATOM 1364 C C . PRO A 1 175 ? -11.875 2.040 26.128 1.00 93.31 175 PRO A C 1
ATOM 1366 O O . PRO A 1 175 ? -12.595 2.782 26.791 1.00 93.31 175 PRO A O 1
ATOM 1369 N N . LEU A 1 176 ? -12.196 1.684 24.881 1.00 93.44 176 LEU A N 1
ATOM 1370 C CA . LEU A 1 176 ? -13.386 2.116 24.150 1.00 93.44 176 LEU A CA 1
ATOM 1371 C C . LEU A 1 176 ? -13.860 0.979 23.233 1.00 93.44 176 LEU A C 1
ATOM 1373 O O . LEU A 1 176 ? -13.046 0.318 22.590 1.00 93.44 176 LEU A O 1
ATOM 1377 N N . THR A 1 177 ? -15.172 0.761 23.158 1.00 94.62 177 THR A N 1
ATOM 1378 C CA . THR A 1 177 ? -15.788 -0.319 22.369 1.00 94.62 177 THR A CA 1
ATOM 1379 C C . THR A 1 177 ? -16.999 0.175 21.571 1.00 94.62 177 THR A C 1
ATOM 1381 O O . THR A 1 177 ? -17.502 1.281 21.795 1.00 94.62 177 THR A O 1
ATOM 1384 N N . GLY A 1 178 ? -17.459 -0.664 20.637 1.00 95.38 178 GLY A N 1
ATOM 1385 C CA . GLY A 1 178 ? -18.561 -0.372 19.717 1.00 95.38 178 GLY A CA 1
ATOM 1386 C C . GLY A 1 178 ? -18.117 0.341 18.438 1.00 95.38 178 GLY A C 1
ATOM 1387 O O . GLY A 1 178 ? -16.928 0.580 18.214 1.00 95.38 178 GLY A O 1
ATOM 1388 N N . ASP A 1 179 ? -19.092 0.676 17.597 1.00 97.00 179 ASP A N 1
ATOM 1389 C CA . ASP A 1 179 ? -18.871 1.451 16.377 1.00 97.00 179 ASP A CA 1
ATOM 1390 C C . ASP A 1 179 ? -18.800 2.956 16.677 1.00 97.00 179 ASP A C 1
ATOM 1392 O O . ASP A 1 179 ? -19.393 3.460 17.641 1.00 97.00 179 ASP A O 1
ATOM 1396 N N . GLY A 1 180 ? -18.051 3.688 15.855 1.00 97.44 180 GLY A N 1
ATOM 1397 C CA . GLY A 1 180 ? -17.762 5.095 16.085 1.00 97.44 180 GLY A CA 1
ATOM 1398 C C . GLY A 1 180 ? -16.945 5.760 14.983 1.00 97.44 180 GLY A C 1
ATOM 1399 O O . GLY A 1 180 ? -16.812 5.255 13.869 1.00 97.44 180 GLY A O 1
ATOM 1400 N N . ASN A 1 181 ? -16.386 6.919 15.317 1.00 98.31 181 ASN A N 1
ATOM 1401 C CA . ASN A 1 181 ? -15.472 7.667 14.466 1.00 98.31 181 ASN A CA 1
ATOM 1402 C C . ASN A 1 181 ? -14.076 7.668 15.094 1.00 98.31 181 ASN A C 1
ATOM 1404 O O . ASN A 1 181 ? -13.949 7.801 16.312 1.00 98.31 181 ASN A O 1
ATOM 1408 N N . ILE A 1 182 ? -13.038 7.569 14.267 1.00 98.25 182 ILE A N 1
ATOM 1409 C CA . ILE A 1 182 ? -11.634 7.592 14.697 1.00 98.25 182 ILE A CA 1
ATOM 1410 C C . ILE A 1 182 ? -10.819 8.575 13.852 1.00 98.25 182 ILE A C 1
ATOM 1412 O O . ILE A 1 182 ? -11.112 8.767 12.672 1.00 98.25 182 ILE A O 1
ATOM 1416 N N . GLN A 1 183 ? -9.812 9.203 14.453 1.00 98.38 183 GLN A N 1
ATOM 1417 C CA . GLN A 1 183 ? -8.855 10.094 13.798 1.00 98.38 183 GLN A CA 1
ATOM 1418 C C . GLN A 1 183 ? -7.446 9.754 14.295 1.00 98.38 183 GLN A C 1
ATOM 1420 O O . GLN A 1 183 ? -7.111 10.007 15.452 1.00 98.38 183 GLN A O 1
ATOM 1425 N N . LEU A 1 184 ? -6.637 9.157 13.425 1.00 97.88 184 LEU A N 1
ATOM 1426 C CA . LEU A 1 184 ? -5.229 8.848 13.634 1.00 97.88 184 LEU A CA 1
ATOM 1427 C C . LEU A 1 184 ? -4.365 9.901 12.940 1.00 97.88 184 LEU A C 1
ATOM 1429 O O . LEU A 1 184 ? -4.517 10.138 11.743 1.00 97.88 184 LEU A O 1
ATOM 1433 N N . THR A 1 185 ? -3.377 10.431 13.650 1.00 97.69 185 THR A N 1
ATOM 1434 C CA . THR A 1 185 ? -2.164 10.974 13.030 1.00 97.69 185 THR A CA 1
ATOM 1435 C C . THR A 1 185 ? -0.959 10.169 13.500 1.00 97.69 185 THR A C 1
ATOM 1437 O O . THR A 1 185 ? -0.870 9.798 14.671 1.00 97.69 185 THR A O 1
ATOM 1440 N N . ALA A 1 186 ? -0.041 9.854 12.591 1.00 95.06 186 ALA A N 1
ATOM 1441 C CA . ALA A 1 186 ? 1.171 9.105 12.899 1.00 95.06 186 ALA A CA 1
ATOM 1442 C C . ALA A 1 186 ? 2.355 9.609 12.070 1.00 95.06 186 ALA A C 1
ATOM 1444 O O . ALA A 1 186 ? 2.188 10.101 10.953 1.00 95.06 186 ALA A O 1
ATOM 1445 N N . SER A 1 187 ? 3.559 9.459 12.610 1.00 94.12 187 SER A N 1
ATOM 1446 C CA . SER A 1 187 ? 4.810 9.732 11.909 1.00 94.12 187 SER A CA 1
ATOM 1447 C C . SER A 1 187 ? 5.903 8.754 12.322 1.00 94.12 187 SER A C 1
ATOM 1449 O O . SER A 1 187 ? 5.862 8.206 13.421 1.00 94.12 187 SER A O 1
ATOM 1451 N N . GLY A 1 188 ? 6.885 8.537 11.451 1.00 91.56 188 GLY A N 1
ATOM 1452 C CA . GLY A 1 188 ? 8.071 7.741 11.760 1.00 91.56 188 GLY A CA 1
ATOM 1453 C C . GLY A 1 188 ? 9.050 7.659 10.595 1.00 91.56 188 GLY A C 1
ATOM 1454 O O . GLY A 1 188 ? 8.745 8.082 9.482 1.00 91.56 188 GLY A O 1
ATOM 1455 N N . ASP A 1 189 ? 10.227 7.101 10.854 1.00 87.56 189 ASP A N 1
ATOM 1456 C CA . ASP A 1 189 ? 11.290 6.938 9.860 1.00 87.56 189 ASP A CA 1
ATOM 1457 C C . ASP A 1 189 ? 11.334 5.501 9.351 1.00 87.56 189 ASP A C 1
ATOM 1459 O O . ASP A 1 189 ? 11.487 4.570 10.150 1.00 87.56 189 ASP A O 1
ATOM 1463 N N . ILE A 1 190 ? 11.273 5.318 8.031 1.00 83.19 190 ILE A N 1
ATOM 1464 C CA . ILE A 1 190 ? 11.402 4.001 7.403 1.00 83.19 190 ILE A CA 1
ATOM 1465 C C . ILE A 1 190 ? 12.813 3.865 6.817 1.00 83.19 190 ILE A C 1
ATOM 1467 O O . ILE A 1 190 ? 13.068 4.178 5.657 1.00 83.19 190 ILE A O 1
ATOM 1471 N N . GLN A 1 191 ? 13.753 3.409 7.646 1.00 78.31 191 GLN A N 1
ATOM 1472 C CA . GLN A 1 191 ? 15.155 3.209 7.266 1.00 78.31 191 GLN A CA 1
ATOM 1473 C C . GLN A 1 191 ? 15.483 1.734 7.002 1.00 78.31 191 GLN A C 1
ATOM 1475 O O . GLN A 1 191 ? 14.989 0.826 7.674 1.00 78.31 191 GLN A O 1
ATOM 1480 N N . ALA A 1 192 ? 16.388 1.489 6.051 1.00 73.38 192 ALA A N 1
ATOM 1481 C CA . ALA A 1 192 ? 16.906 0.152 5.773 1.00 73.38 192 ALA A CA 1
ATOM 1482 C C . ALA A 1 192 ? 17.599 -0.441 7.015 1.00 73.38 192 ALA A C 1
ATOM 1484 O O . ALA A 1 192 ? 18.443 0.206 7.628 1.00 73.38 192 ALA A O 1
ATOM 1485 N N . ASN A 1 193 ? 17.258 -1.685 7.367 1.00 72.56 193 ASN A N 1
ATOM 1486 C CA . ASN A 1 193 ? 17.779 -2.432 8.525 1.00 72.56 193 ASN A CA 1
ATOM 1487 C C . ASN A 1 193 ? 17.521 -1.820 9.921 1.00 72.56 193 ASN A C 1
ATOM 1489 O O . ASN A 1 193 ? 17.946 -2.403 10.920 1.00 72.56 193 ASN A O 1
ATOM 1493 N N . VAL A 1 194 ? 16.786 -0.709 10.029 1.00 77.44 194 VAL A N 1
ATOM 1494 C CA . VAL A 1 194 ? 16.387 -0.116 11.316 1.00 77.44 194 VAL A CA 1
ATOM 1495 C C . VAL A 1 194 ? 14.983 -0.615 11.694 1.00 77.44 194 VAL A C 1
ATOM 1497 O O . VAL A 1 194 ? 14.087 -0.622 10.847 1.00 77.44 194 VAL A O 1
ATOM 1500 N N . PRO A 1 195 ? 14.733 -1.045 12.946 1.00 75.81 195 PRO A N 1
ATOM 1501 C CA . PRO A 1 195 ? 13.379 -1.345 13.401 1.00 75.81 195 PRO A CA 1
ATOM 1502 C C . PRO A 1 195 ? 12.489 -0.099 13.335 1.00 75.81 195 PRO A C 1
ATOM 1504 O O . PRO A 1 195 ? 12.901 0.967 13.774 1.00 75.81 195 PRO A O 1
ATOM 1507 N N . LEU A 1 196 ? 11.247 -0.240 12.866 1.00 73.00 196 LEU A N 1
ATOM 1508 C CA . LEU A 1 196 ? 10.310 0.887 12.766 1.00 73.00 196 LEU A CA 1
ATOM 1509 C C . LEU A 1 196 ? 9.880 1.412 14.154 1.00 73.00 196 LEU A C 1
ATOM 1511 O O . LEU A 1 196 ? 9.807 2.610 14.387 1.00 73.00 196 LEU A O 1
ATOM 1515 N N . LYS A 1 197 ? 9.622 0.516 15.117 1.00 70.56 197 LYS A N 1
ATOM 1516 C CA . LYS A 1 197 ? 9.005 0.867 16.414 1.00 70.56 197 LYS A CA 1
ATOM 1517 C C . LYS A 1 197 ? 9.655 2.010 17.219 1.00 70.56 197 LYS A C 1
ATOM 1519 O O . LYS A 1 197 ? 8.889 2.774 17.794 1.00 70.56 197 LYS A O 1
ATOM 1524 N N . PRO A 1 198 ? 10.992 2.148 17.313 1.00 73.12 198 PRO A N 1
ATOM 1525 C CA . PRO A 1 198 ? 11.626 3.259 18.027 1.00 73.12 198 PRO A CA 1
ATOM 1526 C C . PRO A 1 198 ? 11.460 4.627 17.351 1.00 73.12 198 PRO A C 1
ATOM 1528 O O . PRO A 1 198 ? 11.787 5.628 17.978 1.00 73.12 198 PRO A O 1
ATOM 1531 N N . THR A 1 199 ? 10.999 4.677 16.094 1.00 79.38 199 THR A N 1
ATOM 1532 C CA . THR A 1 199 ? 10.826 5.916 15.317 1.00 79.38 199 THR A CA 1
ATOM 1533 C C . THR A 1 199 ? 9.359 6.339 15.198 1.00 79.38 199 THR A C 1
ATOM 1535 O O . THR A 1 199 ? 9.097 7.499 14.893 1.00 79.38 199 THR A O 1
ATOM 1538 N N . VAL A 1 200 ? 8.392 5.446 15.472 1.00 86.31 200 VAL A N 1
ATOM 1539 C CA . VAL A 1 200 ? 6.963 5.784 15.359 1.00 86.31 200 VAL A CA 1
ATOM 1540 C C . VAL A 1 200 ? 6.485 6.618 16.544 1.00 86.31 200 VAL A C 1
ATOM 1542 O O . VAL A 1 200 ? 6.602 6.216 17.704 1.00 86.31 200 VAL A O 1
ATOM 1545 N N . SER A 1 201 ? 5.837 7.734 16.232 1.00 91.56 201 SER A N 1
ATOM 1546 C CA . SER A 1 201 ? 4.979 8.481 17.147 1.00 91.56 201 SER A CA 1
ATOM 1547 C C . SER A 1 201 ? 3.583 8.661 16.547 1.00 91.56 201 SER A C 1
ATOM 1549 O O . SER A 1 201 ? 3.398 8.529 15.337 1.00 91.56 201 SER A O 1
ATOM 1551 N N . GLY A 1 202 ? 2.577 8.940 17.373 1.00 94.38 202 GLY A N 1
ATOM 1552 C CA . GLY A 1 202 ? 1.235 9.220 16.867 1.00 94.38 202 GLY A CA 1
ATOM 1553 C C . GLY A 1 202 ? 0.187 9.479 17.938 1.00 94.38 202 GLY A C 1
ATOM 1554 O O . GLY A 1 202 ? 0.412 9.265 19.131 1.00 94.38 202 GLY A O 1
ATOM 1555 N N . GLN A 1 203 ? -0.985 9.911 17.489 1.00 96.69 203 GLN A N 1
ATOM 1556 C CA . GLN A 1 203 ? -2.161 10.185 18.302 1.00 96.69 203 GLN A CA 1
ATOM 1557 C C . GLN A 1 203 ? -3.401 9.603 17.622 1.00 96.69 203 GLN A C 1
ATOM 1559 O O . GLN A 1 203 ? -3.694 9.941 16.477 1.00 96.69 203 GLN A O 1
ATOM 1564 N N . LEU A 1 204 ? -4.145 8.769 18.348 1.00 97.25 204 LEU A N 1
ATOM 1565 C CA . LEU A 1 204 ? -5.466 8.287 17.960 1.00 97.25 204 LEU A CA 1
ATOM 1566 C C . LEU A 1 204 ? -6.520 8.917 18.870 1.00 97.25 204 LEU A C 1
ATOM 1568 O O . LEU A 1 204 ? -6.519 8.691 20.079 1.00 97.25 204 LEU A O 1
ATOM 1572 N N . HIS A 1 205 ? -7.428 9.683 18.278 1.00 98.06 205 HIS A N 1
ATOM 1573 C CA . HIS A 1 205 ? -8.681 10.108 18.892 1.00 98.06 205 HIS A CA 1
ATOM 1574 C C . HIS A 1 205 ? -9.810 9.184 18.420 1.00 98.06 205 HIS A C 1
ATOM 1576 O O . HIS A 1 205 ? -9.867 8.826 17.243 1.00 98.06 205 HIS A O 1
ATOM 1582 N N . ALA A 1 206 ? -10.703 8.780 19.321 1.00 97.81 206 ALA A N 1
ATOM 1583 C CA . ALA A 1 206 ? -11.832 7.909 19.013 1.00 97.81 206 ALA A CA 1
ATOM 1584 C C . ALA A 1 206 ? -13.084 8.319 19.797 1.00 97.81 206 ALA A C 1
ATOM 1586 O O . ALA A 1 206 ? -13.004 8.629 20.986 1.00 97.81 206 ALA A O 1
ATOM 1587 N N . VAL A 1 207 ? -14.245 8.276 19.135 1.00 97.88 207 VAL A N 1
ATOM 1588 C CA . VAL A 1 207 ? -15.564 8.583 19.711 1.00 97.88 207 VAL A CA 1
ATOM 1589 C C . VAL A 1 207 ? -16.558 7.505 19.294 1.00 97.88 207 VAL A C 1
ATOM 1591 O O . VAL A 1 207 ? -16.792 7.331 18.099 1.00 97.88 207 VAL A O 1
ATOM 1594 N N . ASN A 1 208 ? -17.162 6.793 20.248 1.00 96.56 208 ASN A N 1
ATOM 1595 C CA . ASN A 1 208 ? -18.157 5.757 19.945 1.00 96.56 208 ASN A CA 1
ATOM 1596 C C . ASN A 1 208 ? -19.591 6.314 19.850 1.00 96.56 208 ASN A C 1
ATOM 1598 O O . ASN A 1 208 ? -19.859 7.469 20.190 1.00 96.56 208 ASN A O 1
ATOM 1602 N N . ALA A 1 209 ? -20.537 5.479 19.413 1.00 94.12 209 ALA A N 1
ATOM 1603 C CA . ALA A 1 209 ? -21.957 5.833 19.317 1.00 94.12 209 ALA A CA 1
ATOM 1604 C C . ALA A 1 209 ? -22.580 6.314 20.650 1.00 94.12 209 ALA A C 1
ATOM 1606 O O . ALA A 1 209 ? -23.502 7.129 20.639 1.00 94.12 209 ALA A O 1
ATOM 1607 N N . ALA A 1 210 ? -22.045 5.880 21.799 1.00 95.19 210 ALA A N 1
ATOM 1608 C CA . ALA A 1 210 ? -22.446 6.346 23.130 1.00 95.19 210 ALA A CA 1
ATOM 1609 C C . ALA A 1 210 ? -21.845 7.719 23.517 1.00 95.19 210 ALA A C 1
ATOM 1611 O O . ALA A 1 210 ? -22.000 8.160 24.655 1.00 95.19 210 ALA A O 1
ATOM 1612 N N . LYS A 1 211 ? -21.160 8.400 22.583 1.00 95.44 211 LYS A N 1
ATOM 1613 C CA . LYS A 1 211 ? -20.434 9.672 22.765 1.00 95.44 211 LYS A CA 1
ATOM 1614 C C . LYS A 1 211 ? -19.295 9.613 23.793 1.00 95.44 211 LYS A C 1
ATOM 1616 O O . LYS A 1 211 ? -18.782 10.657 24.191 1.00 95.44 211 LYS A O 1
ATOM 1621 N N . GLN A 1 212 ? -18.862 8.418 24.192 1.00 96.44 212 GLN A N 1
ATOM 1622 C CA . GLN A 1 212 ? -17.648 8.243 24.985 1.00 96.44 212 GLN A CA 1
ATOM 1623 C C . GLN A 1 212 ? -16.436 8.520 24.089 1.00 96.44 212 GLN A C 1
ATOM 1625 O O . GLN A 1 212 ? -16.432 8.137 22.917 1.00 96.44 212 GLN A O 1
ATOM 1630 N N . GLN A 1 213 ? -15.421 9.186 24.639 1.00 96.94 213 GLN A N 1
ATOM 1631 C CA . GLN A 1 213 ? -14.247 9.650 23.899 1.00 96.94 213 GLN A CA 1
ATOM 1632 C C . GLN A 1 213 ? -12.960 9.125 24.536 1.00 96.94 213 GLN A C 1
ATOM 1634 O O . GLN A 1 213 ? -12.867 9.029 25.760 1.00 96.94 213 GLN A O 1
ATOM 1639 N N . VAL A 1 214 ? -11.951 8.833 23.717 1.00 96.62 214 VAL A N 1
ATOM 1640 C CA . VAL A 1 214 ? -10.582 8.580 24.181 1.00 96.62 214 VAL A CA 1
ATOM 1641 C C . VAL A 1 214 ? -9.569 9.196 23.220 1.00 96.62 214 VAL A C 1
ATOM 1643 O O . VAL A 1 214 ? -9.720 9.111 22.003 1.00 96.62 214 VAL A O 1
ATOM 1646 N N . THR A 1 215 ? -8.508 9.772 23.783 1.00 96.75 215 THR A N 1
ATOM 1647 C CA . THR A 1 215 ? -7.297 10.158 23.053 1.00 96.75 215 THR A CA 1
ATOM 1648 C C . THR A 1 215 ? -6.139 9.334 23.591 1.00 96.75 215 THR A C 1
ATOM 1650 O O . THR A 1 215 ? -5.812 9.425 24.773 1.00 96.75 215 THR A O 1
ATOM 1653 N N . GLN A 1 216 ? -5.507 8.539 22.734 1.00 94.62 216 GLN A N 1
ATOM 1654 C CA . GLN A 1 216 ? -4.330 7.745 23.066 1.00 94.62 216 GLN A CA 1
ATOM 1655 C C . GLN A 1 216 ? -3.140 8.249 22.252 1.00 94.62 216 GLN A C 1
ATOM 1657 O O . GLN A 1 216 ? -3.235 8.4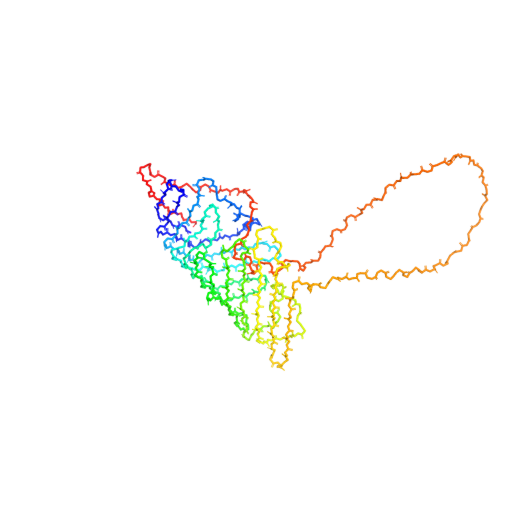07 21.037 1.00 94.62 216 GLN A O 1
ATOM 1662 N N . THR A 1 217 ? -2.014 8.501 22.913 1.00 93.25 217 THR A N 1
ATOM 1663 C CA . THR A 1 217 ? -0.754 8.870 22.259 1.00 93.25 217 THR A CA 1
ATOM 1664 C C . THR A 1 217 ? 0.262 7.742 22.377 1.00 93.25 217 THR A C 1
ATOM 1666 O O . THR A 1 217 ? 0.341 7.050 23.393 1.00 93.25 217 THR A O 1
ATOM 1669 N N . MET A 1 218 ? 1.054 7.563 21.325 1.00 87.88 218 MET A N 1
ATOM 1670 C CA . MET A 1 218 ? 2.215 6.686 21.304 1.00 87.88 218 MET A CA 1
ATOM 1671 C C . MET A 1 218 ? 3.450 7.560 21.094 1.00 87.88 218 MET A C 1
ATOM 1673 O O . MET A 1 218 ? 3.583 8.209 20.059 1.00 87.88 218 MET A O 1
ATOM 1677 N N . ASN A 1 219 ? 4.342 7.580 22.084 1.00 80.94 219 ASN A N 1
ATOM 1678 C CA . ASN A 1 219 ? 5.582 8.347 22.047 1.00 80.94 219 ASN A CA 1
ATOM 1679 C C . ASN A 1 219 ? 6.785 7.407 21.906 1.00 80.94 219 ASN A C 1
ATOM 1681 O O . ASN A 1 219 ? 6.775 6.293 22.433 1.00 80.94 219 ASN A O 1
ATOM 1685 N N . LEU A 1 220 ? 7.863 7.920 21.305 1.00 63.47 220 LEU A N 1
ATOM 1686 C CA . LEU A 1 220 ? 9.136 7.232 21.011 1.00 63.47 220 LEU A CA 1
ATOM 1687 C C . LEU A 1 220 ? 9.755 6.458 22.201 1.00 63.47 220 LEU A C 1
ATOM 1689 O O . LEU A 1 220 ? 10.573 5.563 22.007 1.00 63.47 220 LEU A O 1
ATOM 1693 N N . ALA A 1 221 ? 9.379 6.800 23.440 1.00 45.91 221 ALA A N 1
ATOM 1694 C CA . ALA A 1 221 ? 9.931 6.246 24.678 1.00 45.91 221 ALA A CA 1
ATOM 1695 C C . ALA A 1 221 ? 8.920 5.475 25.562 1.00 45.91 221 ALA A C 1
ATOM 1697 O O . ALA A 1 221 ? 9.294 5.024 26.644 1.00 45.91 221 ALA A O 1
ATOM 1698 N N . SER A 1 222 ? 7.648 5.325 25.161 1.00 41.66 222 SER A N 1
ATOM 1699 C CA . SER A 1 222 ? 6.565 4.867 26.056 1.00 41.66 222 SER A CA 1
ATOM 1700 C C . SER A 1 222 ? 6.004 3.470 25.751 1.00 41.66 222 SER A C 1
ATOM 1702 O O . SER A 1 222 ? 4.789 3.269 25.771 1.00 41.66 222 SER A O 1
ATOM 1704 N N . PHE A 1 223 ? 6.868 2.475 25.527 1.00 43.38 223 PHE A N 1
ATOM 1705 C CA . PHE A 1 223 ? 6.462 1.065 25.627 1.00 43.38 223 PHE A CA 1
ATOM 1706 C C . PHE A 1 223 ? 6.553 0.596 27.093 1.00 43.38 223 PHE A C 1
ATOM 1708 O O . PHE A 1 223 ? 7.621 0.728 27.699 1.00 43.38 223 PHE A O 1
ATOM 1715 N N . PRO A 1 224 ? 5.487 0.032 27.696 1.00 31.91 224 PRO A N 1
ATOM 1716 C CA . PRO A 1 224 ? 5.513 -0.401 29.090 1.00 31.91 224 PRO A CA 1
ATOM 1717 C C . PRO A 1 224 ? 6.386 -1.652 29.265 1.00 31.91 224 PRO A C 1
ATOM 1719 O O . PRO A 1 224 ? 5.942 -2.788 29.100 1.00 31.91 224 PRO A O 1
ATOM 1722 N N . ALA A 1 225 ? 7.649 -1.447 29.643 1.00 29.97 225 ALA A N 1
ATOM 1723 C CA . ALA A 1 225 ? 8.534 -2.530 30.048 1.00 29.97 225 ALA A CA 1
ATOM 1724 C C . ALA A 1 225 ? 7.986 -3.203 31.319 1.00 29.97 225 ALA A C 1
ATOM 1726 O O . ALA A 1 225 ? 7.989 -2.611 32.402 1.00 29.97 225 ALA A O 1
ATOM 1727 N N . VAL A 1 226 ? 7.531 -4.454 31.196 1.00 30.03 226 VAL A N 1
ATOM 1728 C CA . VAL A 1 226 ? 6.992 -5.241 32.316 1.00 30.03 226 VAL A CA 1
ATOM 1729 C C . VAL A 1 226 ? 8.098 -5.496 33.346 1.00 30.03 226 VAL A C 1
ATOM 1731 O O . VAL A 1 226 ? 8.875 -6.447 33.241 1.00 30.03 226 VAL A O 1
ATOM 1734 N N . LYS A 1 227 ? 8.171 -4.640 34.375 1.00 30.84 227 LYS A N 1
ATOM 1735 C CA . LYS A 1 227 ? 9.053 -4.823 35.536 1.00 30.84 227 LYS A CA 1
ATOM 1736 C C . LYS A 1 227 ? 8.592 -6.036 36.343 1.00 30.84 227 LYS A C 1
ATOM 1738 O O . LYS A 1 227 ? 7.813 -5.912 37.287 1.00 30.84 227 LYS A O 1
ATOM 1743 N N . LEU A 1 228 ? 9.118 -7.205 35.981 1.00 28.38 228 LEU A N 1
ATOM 1744 C CA . LEU A 1 228 ? 8.935 -8.484 36.669 1.00 28.38 228 LEU A CA 1
ATOM 1745 C C . LEU A 1 228 ? 9.471 -8.412 38.111 1.00 28.38 228 LEU A C 1
ATOM 1747 O O . LEU A 1 228 ? 10.621 -8.738 38.411 1.00 28.38 228 LEU A O 1
ATOM 1751 N N . HIS A 1 229 ? 8.616 -7.948 39.019 1.00 28.23 229 HIS A N 1
ATOM 1752 C CA . HIS A 1 229 ? 8.935 -7.747 40.425 1.00 28.23 229 HIS A CA 1
ATOM 1753 C C . HIS A 1 229 ? 9.039 -9.107 41.136 1.00 28.23 229 HIS A C 1
ATOM 1755 O O . HIS A 1 229 ? 8.046 -9.665 41.607 1.00 28.23 229 HIS A O 1
ATOM 1761 N N . ARG A 1 230 ? 10.256 -9.663 41.212 1.00 28.38 230 ARG A N 1
ATOM 1762 C CA . ARG A 1 230 ? 10.556 -10.924 41.916 1.00 28.38 230 ARG A CA 1
ATOM 1763 C C . ARG A 1 230 ? 10.340 -10.793 43.434 1.00 28.38 230 ARG A C 1
ATOM 1765 O O . ARG A 1 230 ? 11.285 -10.676 44.208 1.00 28.38 230 ARG A O 1
ATOM 1772 N N . ARG A 1 231 ? 9.085 -10.880 43.885 1.00 28.31 231 ARG A N 1
ATOM 1773 C CA . ARG A 1 231 ? 8.735 -11.101 45.299 1.00 28.31 231 ARG A CA 1
ATOM 1774 C C . ARG A 1 231 ? 9.040 -12.549 45.692 1.00 28.31 231 ARG A C 1
ATOM 1776 O O . ARG A 1 231 ? 8.174 -13.418 45.642 1.00 28.31 231 ARG A O 1
ATOM 1783 N N . SER A 1 232 ? 10.275 -12.812 46.108 1.00 30.36 232 SER A N 1
ATOM 1784 C CA . SER A 1 232 ? 10.706 -14.114 46.626 1.00 30.36 232 SER A CA 1
ATOM 1785 C C . SER A 1 232 ? 10.130 -14.401 48.023 1.00 30.36 232 SER A C 1
ATOM 1787 O O . SER A 1 232 ? 10.817 -14.252 49.034 1.00 30.36 232 SER A O 1
ATOM 1789 N N . ARG A 1 233 ? 8.867 -14.846 48.100 1.00 28.12 233 ARG A N 1
ATOM 1790 C CA . ARG A 1 233 ? 8.319 -15.473 49.316 1.00 28.12 233 ARG A CA 1
ATOM 1791 C C . ARG A 1 233 ? 8.881 -16.891 49.459 1.00 28.12 233 ARG A C 1
ATOM 1793 O O . ARG A 1 233 ? 8.350 -17.833 48.883 1.00 28.12 233 ARG A O 1
ATOM 1800 N N . CYS A 1 234 ? 9.949 -17.041 50.239 1.00 28.50 234 CYS A N 1
ATOM 1801 C CA . CYS A 1 234 ? 10.470 -18.355 50.613 1.00 28.50 234 CYS A CA 1
ATOM 1802 C C . CYS A 1 234 ? 9.656 -18.921 51.791 1.00 28.50 234 CYS A C 1
ATOM 1804 O O . CYS A 1 234 ? 9.792 -18.461 52.926 1.00 28.50 234 CYS A O 1
ATOM 1806 N N . GLY A 1 235 ? 8.767 -19.880 51.518 1.00 27.80 235 GLY A N 1
ATOM 1807 C CA . GLY A 1 235 ? 7.948 -20.533 52.541 1.00 27.80 235 GLY A CA 1
ATOM 1808 C C . GLY A 1 235 ? 8.754 -21.542 53.364 1.00 27.80 235 GLY A C 1
ATOM 1809 O O . GLY A 1 235 ? 9.339 -22.470 52.810 1.00 27.80 235 GLY A O 1
ATOM 1810 N N . LYS A 1 236 ? 8.764 -21.396 54.695 1.00 30.70 236 LYS A N 1
ATOM 1811 C CA . LYS A 1 236 ? 9.378 -22.377 55.605 1.00 30.70 236 LYS A CA 1
ATOM 1812 C C . LYS A 1 236 ? 8.495 -23.625 55.736 1.00 30.70 236 LYS A C 1
ATOM 1814 O O . LYS A 1 236 ? 7.651 -23.677 56.626 1.00 30.70 236 LYS A O 1
ATOM 1819 N N . HIS A 1 237 ? 8.731 -24.655 54.925 1.00 29.41 237 HIS A N 1
ATOM 1820 C CA . HIS A 1 237 ? 8.233 -25.995 55.252 1.00 29.41 237 HIS A CA 1
ATOM 1821 C C . HIS A 1 237 ? 9.114 -26.657 56.317 1.00 29.41 237 HIS A C 1
ATOM 1823 O O . HIS A 1 237 ? 10.290 -26.937 56.091 1.00 29.41 237 HIS A O 1
ATOM 1829 N N . GLN A 1 238 ? 8.530 -26.934 57.484 1.00 30.50 238 GLN A N 1
ATOM 1830 C CA . GLN A 1 238 ? 9.102 -27.873 58.445 1.00 30.50 238 GLN A CA 1
ATOM 1831 C C . GLN A 1 238 ? 8.833 -29.314 57.993 1.00 30.50 238 GLN A C 1
ATOM 1833 O O . GLN A 1 238 ? 7.723 -29.641 57.571 1.00 30.50 238 GLN A O 1
ATOM 1838 N N . SER A 1 239 ? 9.813 -30.202 58.156 1.00 27.95 239 SER A N 1
ATOM 1839 C CA . SER A 1 239 ? 9.588 -31.651 58.199 1.00 27.95 239 SER A CA 1
ATOM 1840 C C . SER A 1 239 ? 10.692 -32.363 58.983 1.00 27.95 239 SER A C 1
ATOM 1842 O O . SER A 1 239 ? 11.745 -31.793 59.268 1.00 27.95 239 SER A O 1
ATOM 1844 N N . ARG A 1 240 ? 10.358 -33.558 59.478 1.00 27.11 240 ARG A N 1
ATOM 1845 C CA . ARG A 1 240 ? 10.893 -34.135 60.724 1.00 27.11 240 ARG A CA 1
ATOM 1846 C C . ARG A 1 240 ? 12.277 -34.787 60.583 1.00 27.11 240 ARG A C 1
ATOM 1848 O O . ARG A 1 240 ? 12.721 -35.149 59.501 1.00 27.11 240 ARG A O 1
ATOM 1855 N N . ARG A 1 241 ? 12.936 -34.976 61.734 1.00 27.72 241 ARG A N 1
ATOM 1856 C CA . ARG A 1 241 ? 14.187 -35.740 61.884 1.00 27.72 241 ARG A CA 1
ATOM 1857 C C . ARG A 1 241 ? 13.985 -37.226 61.555 1.00 27.72 241 ARG A C 1
ATOM 1859 O O . ARG A 1 241 ? 13.032 -37.821 62.047 1.00 27.72 241 ARG A O 1
ATOM 1866 N N . VAL A 1 242 ? 14.993 -37.843 60.940 1.00 28.28 242 VAL A N 1
ATOM 1867 C CA . VAL A 1 242 ? 15.371 -39.254 61.162 1.00 28.28 242 VAL A CA 1
ATOM 1868 C C . VAL A 1 242 ? 16.876 -39.284 61.476 1.00 28.28 242 VAL A C 1
ATOM 1870 O O . VAL A 1 242 ? 17.620 -38.419 61.015 1.00 28.28 242 VAL A O 1
ATOM 1873 N N . ARG A 1 243 ? 17.329 -40.216 62.325 1.00 27.67 243 ARG A N 1
ATOM 1874 C CA . ARG A 1 243 ? 18.710 -40.293 62.842 1.00 27.67 243 ARG A CA 1
ATOM 1875 C C . ARG A 1 243 ? 19.220 -41.735 62.744 1.00 27.67 243 ARG A C 1
ATOM 1877 O O . ARG A 1 243 ? 18.727 -42.587 63.473 1.00 27.67 243 ARG A O 1
ATOM 1884 N N . LEU A 1 244 ? 20.248 -41.979 61.930 1.00 28.92 244 LEU A N 1
ATOM 1885 C CA . LEU A 1 244 ? 20.982 -43.255 61.862 1.00 28.92 244 LEU A CA 1
ATOM 1886 C C . LEU A 1 244 ? 22.502 -43.040 62.009 1.00 28.92 244 LEU A C 1
ATOM 1888 O O . LEU A 1 244 ? 22.975 -41.903 62.022 1.00 28.92 244 LEU A O 1
ATOM 1892 N N . ARG A 1 245 ? 23.251 -44.122 62.269 1.00 26.44 245 ARG A N 1
ATOM 1893 C CA . ARG A 1 245 ? 24.619 -44.084 62.829 1.00 26.44 245 ARG A CA 1
ATOM 1894 C C . ARG A 1 245 ? 25.745 -44.264 61.792 1.00 26.44 245 ARG A C 1
ATOM 1896 O O . ARG A 1 245 ? 25.578 -44.916 60.774 1.00 26.44 245 ARG A O 1
ATOM 1903 N N . ARG A 1 246 ? 26.902 -43.698 62.165 1.00 29.36 246 ARG A N 1
ATOM 1904 C CA . ARG A 1 246 ? 28.277 -43.813 61.624 1.00 29.36 246 ARG A CA 1
ATOM 1905 C C . ARG A 1 246 ? 28.643 -45.096 60.846 1.00 29.36 246 ARG A C 1
ATOM 1907 O O . ARG A 1 246 ? 28.489 -46.180 61.396 1.00 29.36 246 ARG A O 1
ATOM 1914 N N . THR A 1 247 ? 29.470 -44.907 59.812 1.00 26.62 247 THR A N 1
ATOM 1915 C CA . THR A 1 247 ? 30.776 -45.598 59.643 1.00 26.62 247 THR A CA 1
ATOM 1916 C C . THR A 1 247 ? 31.776 -44.705 58.878 1.00 26.62 247 THR A C 1
ATOM 1918 O O . THR A 1 247 ? 31.411 -43.620 58.429 1.00 26.62 247 THR A O 1
ATOM 1921 N N . ARG A 1 248 ? 33.064 -45.089 58.829 1.00 26.61 248 ARG A N 1
ATOM 1922 C CA . ARG A 1 248 ? 34.189 -44.306 58.257 1.00 26.61 248 ARG A CA 1
ATOM 1923 C C . ARG A 1 248 ? 34.521 -44.746 56.821 1.00 26.61 248 ARG A C 1
ATOM 1925 O O . ARG A 1 248 ? 34.598 -45.954 56.619 1.00 26.61 248 ARG A O 1
ATOM 1932 N N . HIS A 1 249 ? 34.914 -43.819 55.936 1.00 27.20 249 HIS A N 1
ATOM 1933 C CA . HIS A 1 249 ? 36.273 -43.781 55.345 1.00 27.20 249 HIS A CA 1
ATOM 1934 C C . HIS A 1 249 ? 36.567 -42.472 54.577 1.00 27.20 249 HIS A C 1
ATOM 1936 O O . HIS A 1 249 ? 35.719 -41.585 54.500 1.00 27.20 249 HIS A O 1
ATOM 1942 N N . SER A 1 250 ? 37.817 -42.318 54.130 1.00 25.97 250 SER A N 1
ATOM 1943 C CA . SER A 1 250 ? 38.452 -41.072 53.666 1.00 25.97 250 SER A CA 1
ATOM 1944 C C . SER A 1 250 ? 38.254 -40.763 52.174 1.00 25.97 250 SER A C 1
ATOM 1946 O O . SER A 1 250 ? 38.179 -41.694 51.381 1.00 25.97 250 SER A O 1
ATOM 1948 N N . ILE A 1 251 ? 38.322 -39.476 51.783 1.00 30.11 251 ILE A N 1
ATOM 1949 C CA . ILE A 1 251 ? 39.384 -38.896 50.914 1.00 30.11 251 ILE A CA 1
ATOM 1950 C C . ILE A 1 251 ? 39.135 -37.388 50.628 1.00 30.11 251 ILE A C 1
ATOM 1952 O O . ILE A 1 251 ? 38.015 -36.957 50.387 1.00 30.11 251 ILE A O 1
ATOM 1956 N N . ASN A 1 252 ? 40.225 -36.615 50.714 1.00 27.52 252 ASN A N 1
ATOM 1957 C CA . ASN A 1 252 ? 40.555 -35.246 50.260 1.00 27.52 252 ASN A CA 1
ATOM 1958 C C . ASN A 1 252 ? 39.494 -34.176 49.891 1.00 27.52 252 ASN A C 1
ATOM 1960 O O . ASN A 1 252 ? 38.618 -34.341 49.048 1.00 27.52 252 ASN A O 1
ATOM 1964 N N . ARG A 1 253 ? 39.756 -32.955 50.394 1.00 26.56 253 ARG A N 1
ATOM 1965 C CA . ARG A 1 253 ? 39.301 -31.674 49.815 1.00 26.56 253 ARG A CA 1
ATOM 1966 C C . ARG A 1 253 ? 39.997 -31.420 48.462 1.00 26.56 253 ARG A C 1
ATOM 1968 O O . ARG A 1 253 ? 41.214 -31.558 48.419 1.00 26.56 253 ARG A O 1
ATOM 1975 N N . LEU A 1 254 ? 39.299 -30.848 47.469 1.00 26.44 254 LEU A N 1
ATOM 1976 C CA . LEU A 1 254 ? 39.476 -29.433 47.052 1.00 26.44 254 LEU A CA 1
ATOM 1977 C C . LEU A 1 254 ? 38.654 -29.032 45.802 1.00 26.44 254 LEU A C 1
ATOM 1979 O O . LEU A 1 254 ? 38.783 -29.614 44.739 1.00 26.44 254 LEU A O 1
ATOM 1983 N N . GLN A 1 255 ? 37.882 -27.951 45.962 1.00 27.86 255 GLN A N 1
ATOM 1984 C CA . GLN A 1 255 ? 37.697 -26.813 45.039 1.00 27.86 255 GLN A CA 1
ATOM 1985 C C . GLN A 1 255 ? 37.544 -26.981 43.497 1.00 27.86 255 GLN A C 1
ATOM 1987 O O . GLN A 1 255 ? 38.496 -27.311 42.803 1.00 27.86 255 GLN A O 1
ATOM 1992 N N . ARG A 1 256 ? 36.436 -26.379 43.007 1.00 26.31 256 ARG A N 1
ATOM 1993 C CA . ARG A 1 256 ? 36.209 -25.620 41.738 1.00 26.31 256 ARG A CA 1
ATOM 1994 C C . ARG A 1 256 ? 35.299 -26.247 40.667 1.00 26.31 256 ARG A C 1
ATOM 1996 O O . ARG A 1 256 ? 35.377 -27.417 40.337 1.00 26.31 256 ARG A O 1
ATOM 2003 N N . ASN A 1 257 ? 34.482 -25.348 40.107 1.00 26.86 257 ASN A N 1
ATOM 2004 C CA . ASN A 1 257 ? 33.883 -25.312 38.769 1.00 26.86 257 ASN A CA 1
ATOM 2005 C C . ASN A 1 257 ? 33.219 -26.582 38.200 1.00 26.86 257 ASN A C 1
ATOM 2007 O O . ASN A 1 257 ? 33.860 -27.397 37.548 1.00 26.86 257 ASN A O 1
ATOM 2011 N N . CYS A 1 258 ? 31.883 -26.600 38.232 1.00 24.89 258 CYS A N 1
ATOM 2012 C CA . CYS A 1 258 ? 31.078 -27.152 37.137 1.00 24.89 258 CYS A CA 1
ATOM 2013 C C . CYS A 1 258 ? 29.970 -26.164 36.744 1.00 24.89 258 CYS A C 1
ATOM 2015 O O . CYS A 1 258 ? 29.498 -25.374 37.566 1.00 24.89 258 CYS A O 1
ATOM 2017 N N . GLN A 1 259 ? 29.649 -26.136 35.451 1.00 27.03 259 GLN A N 1
ATOM 2018 C CA . GLN A 1 259 ? 28.951 -25.027 34.797 1.00 27.03 259 GLN A CA 1
ATOM 2019 C C . GLN A 1 259 ? 27.446 -24.986 35.112 1.00 27.03 259 GLN A C 1
ATOM 2021 O O . GLN A 1 259 ? 26.804 -26.012 35.326 1.00 27.03 259 GLN A O 1
ATOM 2026 N N . ARG A 1 260 ? 26.847 -23.788 35.048 1.00 26.88 260 ARG A N 1
ATOM 2027 C CA . ARG A 1 260 ? 25.388 -23.659 34.908 1.00 26.88 260 ARG A CA 1
ATOM 2028 C C . ARG A 1 260 ? 24.995 -24.000 33.473 1.00 26.88 260 ARG A C 1
ATOM 2030 O O . ARG A 1 260 ? 25.445 -23.320 32.556 1.00 26.88 260 ARG A O 1
ATOM 2037 N N . ILE A 1 261 ? 24.103 -24.971 33.297 1.00 27.08 261 ILE A N 1
ATOM 2038 C CA . ILE A 1 261 ? 23.402 -25.209 32.029 1.00 27.08 261 ILE A CA 1
ATOM 2039 C C . ILE A 1 261 ? 22.258 -24.182 31.912 1.00 27.08 261 ILE A C 1
ATOM 2041 O O . ILE A 1 261 ? 21.387 -24.163 32.785 1.00 27.08 261 ILE A O 1
ATOM 2045 N N . PRO A 1 262 ? 22.215 -23.327 30.872 1.00 27.33 262 PRO A N 1
ATOM 2046 C CA . PRO A 1 262 ? 21.083 -22.444 30.627 1.00 27.33 262 PRO A CA 1
ATOM 2047 C C . PRO A 1 262 ? 20.050 -23.124 29.714 1.00 27.33 262 PRO A C 1
ATOM 2049 O O . PRO A 1 262 ? 20.248 -23.240 28.505 1.00 27.33 262 PRO A O 1
ATOM 2052 N N . LEU A 1 263 ? 18.911 -23.529 30.279 1.00 24.94 263 LEU A N 1
ATOM 2053 C CA . LEU A 1 263 ? 17.726 -23.898 29.497 1.00 24.94 263 LEU A CA 1
ATOM 2054 C C . LEU A 1 263 ? 17.235 -22.682 28.689 1.00 24.94 263 LEU A C 1
ATOM 2056 O O . LEU A 1 263 ? 16.739 -21.712 29.265 1.00 24.94 263 LEU A O 1
ATOM 2060 N N . ARG A 1 264 ? 17.350 -22.731 27.354 1.00 24.81 264 ARG A N 1
ATOM 2061 C CA . ARG A 1 264 ? 16.737 -21.735 26.459 1.00 24.81 264 ARG A CA 1
ATOM 2062 C C . ARG A 1 264 ? 15.224 -21.956 26.373 1.00 24.81 264 ARG A C 1
ATOM 2064 O O . ARG A 1 264 ? 14.754 -22.712 25.530 1.00 24.81 264 ARG A O 1
ATOM 2071 N N . LEU A 1 265 ? 14.460 -21.228 27.181 1.00 26.39 265 LEU A N 1
ATOM 2072 C CA . LEU A 1 265 ? 13.042 -20.979 26.912 1.00 26.39 265 LEU A CA 1
ATOM 2073 C C . LEU A 1 265 ? 12.910 -19.734 26.023 1.00 26.39 265 LEU A C 1
ATOM 2075 O O . LEU A 1 265 ? 12.943 -18.605 26.507 1.00 26.39 265 LEU A O 1
ATOM 2079 N N . HIS A 1 266 ? 12.768 -19.943 24.711 1.00 29.23 266 HIS A N 1
ATOM 2080 C CA . HIS A 1 266 ? 12.349 -18.883 23.792 1.00 29.23 266 HIS A CA 1
ATOM 2081 C C . HIS A 1 266 ? 10.844 -18.634 23.954 1.00 29.23 266 HIS A C 1
ATOM 2083 O O . HIS A 1 266 ? 10.028 -19.349 23.381 1.00 29.23 266 HIS A O 1
ATOM 2089 N N . HIS A 1 267 ? 10.488 -17.596 24.709 1.00 30.92 267 HIS A N 1
ATOM 2090 C CA . HIS A 1 267 ? 9.188 -16.928 24.641 1.00 30.92 267 HIS A CA 1
ATOM 2091 C C . HIS A 1 267 ? 9.430 -15.413 24.686 1.00 30.92 267 HIS A C 1
ATOM 2093 O O . HIS A 1 267 ? 9.817 -14.867 25.719 1.00 30.92 267 HIS A O 1
ATOM 2099 N N . GLN A 1 268 ? 9.210 -14.739 23.557 1.00 27.09 268 GLN A N 1
ATOM 2100 C CA . GLN A 1 268 ? 9.022 -13.288 23.486 1.00 27.09 268 GLN A CA 1
ATOM 2101 C C . GLN A 1 268 ? 7.633 -13.016 22.883 1.00 27.09 268 GLN A C 1
ATOM 2103 O O . GLN A 1 268 ? 7.188 -13.798 22.043 1.00 27.09 268 GLN A O 1
ATOM 2108 N N . PRO A 1 269 ? 6.912 -11.975 23.338 1.00 33.00 269 PRO A N 1
ATOM 2109 C CA . PRO A 1 269 ? 5.496 -11.810 23.024 1.00 33.00 269 PRO A CA 1
ATOM 2110 C C . PRO A 1 269 ? 5.239 -11.233 21.623 1.00 33.00 269 PRO A C 1
ATOM 2112 O O . PRO A 1 269 ? 5.992 -10.399 21.121 1.00 33.00 269 PRO A O 1
ATOM 2115 N N . LEU A 1 270 ? 4.091 -11.614 21.057 1.00 29.89 270 LEU A N 1
ATOM 2116 C CA . LEU A 1 270 ? 3.588 -11.313 19.702 1.00 29.89 270 LEU A CA 1
ATOM 2117 C C . LEU A 1 270 ? 3.310 -9.820 19.399 1.00 29.89 270 LEU A C 1
ATOM 2119 O O . LEU A 1 270 ? 2.801 -9.479 18.338 1.00 29.89 270 LEU A O 1
ATOM 2123 N N . LEU A 1 271 ? 3.647 -8.900 20.303 1.00 29.05 271 LEU A N 1
ATOM 2124 C CA . LEU A 1 271 ? 3.328 -7.470 20.182 1.00 29.05 271 LEU A CA 1
ATOM 2125 C C . LEU A 1 271 ? 4.301 -6.677 19.292 1.00 29.05 271 LEU A C 1
ATOM 2127 O O . LEU A 1 271 ? 4.159 -5.461 19.164 1.00 29.05 271 LEU A O 1
ATOM 2131 N N . THR A 1 272 ? 5.320 -7.312 18.710 1.00 26.47 272 THR A N 1
ATOM 2132 C CA . THR A 1 272 ? 6.465 -6.604 18.106 1.00 26.47 272 THR A CA 1
ATOM 2133 C C . THR A 1 272 ? 6.265 -6.213 16.633 1.00 26.47 272 THR A C 1
ATOM 2135 O O . THR A 1 272 ? 6.900 -5.252 16.204 1.00 26.47 272 THR A O 1
ATOM 2138 N N . PHE A 1 273 ? 5.375 -6.876 15.880 1.00 35.31 273 PHE A N 1
ATOM 2139 C CA . PHE A 1 273 ? 5.344 -6.771 14.408 1.00 35.31 273 PHE A CA 1
ATOM 2140 C C . PHE A 1 273 ? 4.128 -6.073 13.766 1.00 35.31 273 PHE A C 1
ATOM 2142 O O . PHE A 1 273 ? 4.323 -5.437 12.742 1.00 35.31 273 PHE A O 1
ATOM 2149 N N . SER A 1 274 ? 2.904 -6.117 14.311 1.00 31.73 274 SER A N 1
ATOM 2150 C CA . SER A 1 274 ? 1.713 -5.751 13.500 1.00 31.73 274 SER A CA 1
ATOM 2151 C C . SER A 1 274 ? 1.697 -4.307 12.931 1.00 31.73 274 SER A C 1
ATOM 2153 O O . SER A 1 274 ? 1.376 -4.109 11.762 1.00 31.73 274 SER A O 1
ATOM 2155 N N . LEU A 1 275 ? 2.162 -3.301 13.688 1.00 28.38 275 LEU A N 1
ATOM 2156 C CA . LEU A 1 275 ? 2.249 -1.897 13.219 1.00 28.38 275 LEU A CA 1
ATOM 2157 C C . LEU A 1 275 ? 3.369 -1.670 12.177 1.00 28.38 275 LEU A C 1
ATOM 2159 O O . LEU A 1 275 ? 3.553 -0.567 11.671 1.00 28.38 275 LEU A O 1
ATOM 2163 N N . ARG A 1 276 ? 4.166 -2.699 11.874 1.00 34.66 276 ARG A N 1
ATOM 2164 C CA . ARG A 1 276 ? 5.272 -2.628 10.917 1.00 34.66 276 ARG A CA 1
ATOM 2165 C C . ARG A 1 276 ? 4.744 -2.641 9.479 1.00 34.66 276 ARG A C 1
ATOM 2167 O O . ARG A 1 276 ? 5.148 -1.807 8.676 1.00 34.66 276 ARG A O 1
ATOM 2174 N N . THR A 1 277 ? 3.811 -3.539 9.169 1.00 37.09 277 THR A N 1
ATOM 2175 C CA . THR A 1 277 ? 3.482 -3.886 7.778 1.00 37.09 277 THR A CA 1
ATOM 2176 C C . THR A 1 277 ? 2.547 -2.888 7.094 1.00 37.09 277 THR A C 1
ATOM 2178 O O . THR A 1 277 ? 2.769 -2.590 5.928 1.00 37.09 277 THR A O 1
ATOM 2181 N N . VAL A 1 278 ? 1.595 -2.263 7.805 1.00 32.12 278 VAL A N 1
ATOM 2182 C CA . VAL A 1 278 ? 0.740 -1.194 7.223 1.00 32.12 278 VAL A CA 1
ATOM 2183 C C . VAL A 1 278 ? 1.564 -0.010 6.699 1.00 32.12 278 VAL A C 1
ATOM 2185 O O . VAL A 1 278 ? 1.209 0.588 5.688 1.00 32.12 278 VAL A O 1
ATOM 2188 N N . LEU A 1 279 ? 2.686 0.300 7.355 1.00 32.22 279 LEU A N 1
ATOM 2189 C CA . LEU A 1 279 ? 3.643 1.320 6.912 1.00 32.22 279 LEU A CA 1
ATOM 2190 C C . LEU A 1 279 ? 4.660 0.780 5.885 1.00 32.22 279 LEU A C 1
ATOM 2192 O O . LEU A 1 279 ? 5.096 1.529 5.015 1.00 32.22 279 LEU A O 1
ATOM 2196 N N . GLN A 1 280 ? 5.019 -0.509 5.945 1.00 34.81 280 GLN A N 1
ATOM 2197 C CA . GLN A 1 280 ? 5.988 -1.144 5.033 1.00 34.81 280 GLN A CA 1
ATOM 2198 C C . GLN A 1 280 ? 5.415 -1.655 3.699 1.00 34.81 280 GLN A C 1
ATOM 2200 O O . GLN A 1 280 ? 6.179 -2.095 2.845 1.00 34.81 280 GLN A O 1
ATOM 2205 N N . THR A 1 281 ? 4.114 -1.520 3.427 1.00 36.78 281 THR A N 1
ATOM 2206 C CA . THR A 1 281 ? 3.596 -1.673 2.049 1.00 36.78 281 THR A CA 1
ATOM 2207 C C . THR A 1 281 ? 4.190 -0.614 1.093 1.00 36.78 281 THR A C 1
ATOM 2209 O O . THR A 1 281 ? 4.099 -0.747 -0.126 1.00 36.78 281 THR A O 1
ATOM 2212 N N . ILE A 1 282 ? 4.865 0.417 1.626 1.00 39.12 282 ILE A N 1
ATOM 2213 C CA . ILE A 1 282 ? 5.665 1.395 0.878 1.00 39.12 282 ILE A CA 1
ATOM 2214 C C . ILE A 1 282 ? 7.164 1.094 1.076 1.00 39.12 282 ILE A C 1
ATOM 2216 O O . ILE A 1 282 ? 7.860 1.751 1.851 1.00 39.12 282 ILE A O 1
ATOM 2220 N N . TYR A 1 283 ? 7.663 0.128 0.300 1.00 35.25 283 TYR A N 1
ATOM 2221 C CA . TYR A 1 283 ? 9.062 -0.331 0.254 1.00 35.25 283 TYR A CA 1
ATOM 2222 C C . TYR A 1 283 ? 9.589 -1.059 1.507 1.00 35.25 283 TYR A C 1
ATOM 2224 O O . TYR A 1 283 ? 8.979 -1.083 2.568 1.00 35.25 283 TYR A O 1
ATOM 2232 N N . PHE A 1 284 ? 10.798 -1.606 1.341 1.00 36.69 284 PHE A N 1
ATOM 2233 C CA . PHE A 1 284 ? 11.694 -2.244 2.317 1.00 36.69 284 PHE A CA 1
ATOM 2234 C C . PHE A 1 284 ? 11.831 -3.807 2.261 1.00 36.69 284 PHE A C 1
ATOM 2236 O O . PHE A 1 284 ? 10.810 -4.474 2.332 1.00 36.69 284 PHE A O 1
ATOM 2243 N N . HIS A 1 285 ? 13.012 -4.485 2.249 1.00 38.22 285 HIS A N 1
ATOM 2244 C CA . HIS A 1 285 ? 14.220 -4.393 1.361 1.00 38.22 285 HIS A CA 1
ATOM 2245 C C . HIS A 1 285 ? 15.450 -5.197 1.961 1.00 38.22 285 HIS A C 1
ATOM 2247 O O . HIS A 1 285 ? 16.134 -4.602 2.788 1.00 38.22 285 HIS A O 1
ATOM 2253 N N . ASN A 1 286 ? 15.747 -6.479 1.562 1.00 31.83 286 ASN A N 1
ATOM 2254 C CA . ASN A 1 286 ? 17.081 -7.186 1.300 1.00 31.83 286 ASN A CA 1
ATOM 2255 C C . ASN A 1 286 ? 17.168 -8.773 1.161 1.00 31.83 286 ASN A C 1
ATOM 2257 O O . ASN A 1 286 ? 17.297 -9.432 2.189 1.00 31.83 286 ASN A O 1
ATOM 2261 N N . ILE A 1 287 ? 17.248 -9.360 -0.070 1.00 33.62 287 ILE A N 1
ATOM 2262 C CA . ILE A 1 287 ? 17.867 -10.656 -0.558 1.00 33.62 287 ILE A CA 1
ATOM 2263 C C . ILE A 1 287 ? 17.373 -12.055 -0.032 1.00 33.62 287 ILE A C 1
ATOM 2265 O O . ILE A 1 287 ? 17.137 -12.210 1.152 1.00 33.62 287 ILE A O 1
ATOM 2269 N N . ALA A 1 288 ? 17.206 -13.190 -0.755 1.00 22.73 288 ALA A N 1
ATOM 2270 C CA . ALA A 1 288 ? 17.742 -13.697 -2.038 1.00 22.73 288 ALA A CA 1
ATOM 2271 C C . ALA A 1 288 ? 16.915 -14.856 -2.719 1.00 22.73 288 ALA A C 1
ATOM 2273 O O . ALA A 1 288 ? 15.916 -15.340 -2.191 1.00 22.73 288 ALA A O 1
ATOM 2274 N N . GLN A 1 289 ? 17.435 -15.339 -3.865 1.00 26.45 289 GLN A N 1
ATOM 2275 C CA . GLN A 1 289 ? 17.155 -16.515 -4.743 1.00 26.45 289 GLN A CA 1
ATOM 2276 C C . GLN A 1 289 ? 16.262 -17.716 -4.302 1.00 26.45 289 GLN A C 1
ATOM 2278 O O . GLN A 1 289 ? 16.668 -18.534 -3.479 1.00 26.45 289 GLN A O 1
ATOM 2283 N N . ALA A 1 290 ? 15.199 -17.987 -5.086 1.00 22.98 290 ALA A N 1
ATOM 2284 C CA . ALA A 1 290 ? 14.764 -19.344 -5.476 1.00 22.98 290 ALA A CA 1
ATOM 2285 C C . ALA A 1 290 ? 13.938 -19.351 -6.793 1.00 22.98 290 ALA A C 1
ATOM 2287 O O . ALA A 1 290 ? 13.061 -18.518 -6.978 1.00 22.98 290 ALA A O 1
ATOM 2288 N N . GLN A 1 291 ? 14.218 -20.320 -7.679 1.00 24.30 291 GLN A N 1
ATOM 2289 C CA . GLN A 1 291 ? 13.366 -20.836 -8.778 1.00 24.30 291 GLN A CA 1
ATOM 2290 C C . GLN A 1 291 ? 12.626 -19.831 -9.700 1.00 24.30 291 GLN A C 1
ATOM 2292 O O . GLN A 1 291 ? 11.449 -19.529 -9.524 1.00 24.30 291 GLN A O 1
ATOM 2297 N N . CYS A 1 292 ? 13.271 -19.443 -10.807 1.00 21.61 292 CYS A N 1
ATOM 2298 C CA . CYS A 1 292 ? 12.576 -18.859 -11.961 1.00 21.61 292 CYS A CA 1
ATOM 2299 C C . CYS A 1 292 ? 11.990 -19.948 -12.885 1.00 21.61 292 CYS A C 1
ATOM 2301 O O . CYS A 1 292 ? 12.753 -20.810 -13.331 1.00 21.61 292 CYS A O 1
ATOM 2303 N N . PRO A 1 293 ? 10.726 -19.850 -13.341 1.00 23.78 293 PRO A N 1
ATOM 2304 C CA . PRO A 1 293 ? 10.395 -20.270 -14.699 1.00 23.78 293 PRO A CA 1
ATOM 2305 C C . PRO A 1 293 ? 11.076 -19.297 -15.680 1.00 23.78 293 PRO A C 1
ATOM 2307 O O . PRO A 1 293 ? 11.027 -18.078 -15.500 1.00 23.78 293 PRO A O 1
ATOM 2310 N N . VAL A 1 294 ? 11.766 -19.809 -16.702 1.00 25.27 294 VAL A N 1
ATOM 2311 C CA . VAL A 1 294 ? 12.588 -18.965 -17.590 1.00 25.27 294 VAL A CA 1
ATOM 2312 C C . VAL A 1 294 ? 11.705 -18.154 -18.540 1.00 25.27 294 VAL A C 1
ATOM 2314 O O . VAL A 1 294 ? 11.290 -18.643 -19.592 1.00 25.27 294 VAL A O 1
ATOM 2317 N N . LEU A 1 295 ? 11.478 -16.882 -18.207 1.00 29.22 295 LEU A N 1
ATOM 2318 C CA . LEU A 1 295 ? 10.802 -15.920 -19.078 1.00 29.22 295 LEU A CA 1
ATOM 2319 C C . LEU A 1 295 ? 11.730 -15.550 -20.251 1.00 29.22 295 LEU A C 1
ATOM 2321 O O . LEU A 1 295 ? 12.487 -14.579 -20.202 1.00 29.22 295 LEU A O 1
ATOM 2325 N N . ARG A 1 296 ? 11.711 -16.377 -21.306 1.00 24.89 296 ARG A N 1
ATOM 2326 C CA . ARG A 1 296 ? 12.488 -16.172 -22.539 1.00 24.89 296 ARG A CA 1
ATOM 2327 C C . ARG A 1 296 ? 12.005 -14.921 -23.278 1.00 24.89 296 ARG A C 1
ATOM 2329 O O . ARG A 1 296 ? 11.133 -14.996 -24.138 1.00 24.89 296 ARG A O 1
ATOM 2336 N N . LEU A 1 297 ? 12.625 -13.778 -22.988 1.00 38.22 297 LEU A N 1
ATOM 2337 C CA . LEU A 1 297 ? 12.518 -12.579 -23.820 1.00 38.22 297 LEU A CA 1
ATOM 2338 C C . LEU A 1 297 ? 13.012 -12.899 -25.241 1.00 38.22 297 LEU A C 1
ATOM 2340 O O . LEU A 1 297 ? 14.196 -13.172 -25.454 1.00 38.22 297 LEU A O 1
ATOM 2344 N N . ALA A 1 298 ? 12.099 -12.875 -26.213 1.00 32.50 298 ALA A N 1
ATOM 2345 C CA . ALA A 1 298 ? 12.385 -13.171 -27.613 1.00 32.50 298 ALA A C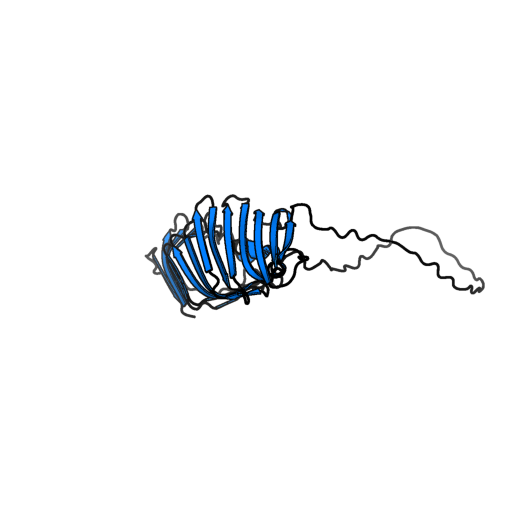A 1
ATOM 2346 C C . ALA A 1 298 ? 13.199 -12.032 -28.256 1.00 32.50 298 ALA A C 1
ATOM 2348 O O . ALA A 1 298 ? 12.662 -11.078 -28.818 1.00 32.50 298 ALA A O 1
ATOM 2349 N N . ARG A 1 299 ? 14.528 -12.119 -28.148 1.00 39.03 299 ARG A N 1
ATOM 2350 C CA . ARG A 1 299 ? 15.464 -11.118 -28.668 1.00 39.03 299 ARG A CA 1
ATOM 2351 C C . ARG A 1 299 ? 15.597 -11.216 -30.191 1.00 39.03 299 ARG A C 1
ATOM 2353 O O . ARG A 1 299 ? 16.312 -12.081 -30.695 1.00 39.03 299 ARG A O 1
ATOM 2360 N N . THR A 1 300 ? 15.025 -10.259 -30.920 1.00 35.84 300 THR A N 1
ATOM 2361 C CA . THR A 1 300 ? 15.484 -9.962 -32.286 1.00 35.84 300 THR A CA 1
ATOM 2362 C C . THR A 1 300 ? 16.881 -9.338 -32.200 1.00 35.84 300 THR A C 1
ATOM 2364 O O . THR A 1 300 ? 17.123 -8.412 -31.427 1.00 35.84 300 THR A O 1
ATOM 2367 N N . SER A 1 301 ? 17.860 -9.890 -32.921 1.00 36.00 301 SER A N 1
ATOM 2368 C CA . SER A 1 301 ? 19.284 -9.630 -32.634 1.00 36.00 301 SER A CA 1
ATOM 2369 C C . SER A 1 301 ? 19.744 -8.190 -32.906 1.00 36.00 301 SER A C 1
ATOM 2371 O O . SER A 1 301 ? 20.720 -7.754 -32.293 1.00 36.00 301 SER A O 1
ATOM 2373 N N . HIS A 1 302 ? 19.021 -7.466 -33.767 1.00 46.12 302 HIS A N 1
ATOM 2374 C CA . HIS A 1 302 ? 19.381 -6.155 -34.323 1.00 46.12 302 HIS A CA 1
ATOM 2375 C C . HIS A 1 302 ? 18.515 -4.977 -33.827 1.00 46.12 302 HIS A C 1
ATOM 2377 O O . HIS A 1 302 ? 18.621 -3.880 -34.367 1.00 46.12 302 HIS A O 1
ATOM 2383 N N . SER A 1 303 ? 17.665 -5.159 -32.808 1.00 58.03 303 SER A N 1
ATOM 2384 C CA . SER A 1 303 ? 16.861 -4.060 -32.248 1.00 58.03 303 SER A CA 1
ATOM 2385 C C . SER A 1 303 ? 17.170 -3.798 -30.775 1.00 58.03 303 SER A C 1
ATOM 2387 O O . SER A 1 303 ? 17.458 -4.720 -30.015 1.00 58.03 303 SER A O 1
ATOM 2389 N N . ASN A 1 304 ? 17.064 -2.531 -30.362 1.00 73.06 304 ASN A N 1
ATOM 2390 C CA . ASN A 1 304 ? 16.960 -2.159 -28.947 1.00 73.06 304 ASN A CA 1
ATOM 2391 C C . ASN A 1 304 ? 15.501 -2.211 -28.445 1.00 73.06 304 ASN A C 1
ATOM 2393 O O . ASN A 1 304 ? 15.279 -2.050 -27.246 1.00 73.06 304 ASN A O 1
ATOM 2397 N N . ARG A 1 305 ? 14.510 -2.451 -29.322 1.00 73.31 305 ARG A N 1
ATOM 2398 C CA . ARG A 1 305 ? 13.112 -2.652 -28.915 1.00 73.31 305 ARG A CA 1
ATOM 2399 C C . ARG A 1 305 ? 12.952 -3.966 -28.154 1.00 73.31 305 ARG A C 1
ATOM 2401 O O . ARG A 1 305 ? 13.448 -5.008 -28.577 1.00 73.31 305 ARG A O 1
ATOM 2408 N N . VAL A 1 306 ? 12.184 -3.913 -27.075 1.00 70.88 306 VAL A N 1
ATOM 2409 C CA . VAL A 1 306 ? 11.710 -5.064 -26.305 1.00 70.88 306 VAL A CA 1
ATOM 2410 C C . VAL A 1 306 ? 10.203 -5.159 -26.506 1.00 70.88 306 VAL A C 1
ATOM 2412 O O . VAL A 1 306 ? 9.495 -4.172 -26.327 1.00 70.88 306 VAL A O 1
ATOM 2415 N N . ALA A 1 307 ? 9.708 -6.341 -26.859 1.00 61.72 307 ALA A N 1
ATOM 2416 C CA . ALA A 1 307 ? 8.284 -6.652 -26.866 1.00 61.72 307 ALA A CA 1
ATOM 2417 C C . ALA A 1 307 ? 8.086 -8.062 -26.303 1.00 61.72 307 ALA A C 1
ATOM 2419 O O . ALA A 1 307 ? 8.856 -8.968 -26.622 1.00 61.72 307 ALA A O 1
ATOM 2420 N N . SER A 1 308 ? 7.075 -8.244 -25.458 1.00 72.50 308 SER A N 1
ATOM 2421 C CA . SER A 1 308 ? 6.716 -9.548 -24.904 1.00 72.50 308 SER A CA 1
ATOM 2422 C C . SER A 1 308 ? 5.210 -9.656 -24.698 1.00 72.50 308 SER A C 1
ATOM 2424 O O . SER A 1 308 ? 4.528 -8.669 -24.416 1.00 72.50 308 SER A O 1
ATOM 2426 N N . THR A 1 309 ? 4.679 -10.867 -24.828 1.00 52.41 309 THR A N 1
ATOM 2427 C CA . THR A 1 309 ? 3.329 -11.225 -24.388 1.00 52.41 309 THR A CA 1
ATOM 2428 C C . THR A 1 309 ? 3.355 -12.662 -23.892 1.00 52.41 309 THR A C 1
ATOM 2430 O O . THR A 1 309 ? 3.664 -13.577 -24.650 1.00 52.41 309 THR A O 1
ATOM 2433 N N . CYS A 1 310 ? 3.038 -12.852 -22.617 1.00 59.12 310 CYS A N 1
ATOM 2434 C CA . CYS A 1 310 ? 2.886 -14.153 -21.983 1.00 59.12 310 CYS A CA 1
ATOM 2435 C C . CYS A 1 310 ? 1.433 -14.306 -21.530 1.00 59.12 310 CYS A C 1
ATOM 2437 O O . CYS A 1 310 ? 0.920 -13.464 -20.788 1.00 59.12 310 CYS A O 1
ATOM 2439 N N . CYS A 1 311 ? 0.777 -15.385 -21.938 1.00 51.06 311 CYS A N 1
ATOM 2440 C CA . CYS A 1 311 ? -0.423 -15.852 -21.251 1.00 51.06 311 CYS A CA 1
ATOM 2441 C C . CYS A 1 311 ? -0.014 -16.682 -20.025 1.00 51.06 311 CYS A C 1
ATOM 2443 O O . CYS A 1 311 ? 1.098 -17.212 -19.975 1.00 51.06 311 CYS A O 1
ATOM 2445 N N . PHE A 1 312 ? -0.912 -16.727 -19.046 1.00 48.94 312 PHE A N 1
ATOM 2446 C CA . PHE A 1 312 ? -0.923 -17.696 -17.954 1.00 48.94 312 PHE A CA 1
ATOM 2447 C C . PHE A 1 312 ? -2.193 -18.524 -18.152 1.00 48.94 312 PHE A C 1
ATOM 2449 O O . PHE A 1 312 ? -3.171 -17.891 -18.624 1.00 48.94 312 PHE A O 1
#

pLDDT: mean 76.0, std 28.56, range [21.61, 98.5]

Secondary structure (DSSP, 8-state):
-EEEEEEEETGGGEEEEEEEEEES-EEEPPTTHHHHTT----TT-SEEEEEEEEEEEEEEEE--TTS-EEEEEEEEEEEEEEEEETTEEEEEEEEEEEE-SEEEETTEEEEEEEEEEEE-SSEEEEEEEEEE-SSSEEEEEEEEE-STT-EEEEEEEEEEEETTGGGTTTPPP-S--SEEEEEEEEEEE--TTS-STTT-EEEEEEEETT--EEEEEE-TT-------------------------------------PPP--------GGGSHHHHHHHTS------------------TT-SEEEEEE--

Radius of gyration: 27.86 Å; chains: 1; bounding box: 63×60×97 Å

Organism: Escherichia coli (NCBI:txid562)